Protein AF-A0A7V8IY98-F1 (afdb_monomer_lite)

Structure (mmCIF, N/CA/C/O backbone):
data_AF-A0A7V8IY98-F1
#
_entry.id   AF-A0A7V8IY98-F1
#
loop_
_atom_site.group_PDB
_atom_site.id
_atom_site.type_symbol
_atom_site.label_atom_id
_atom_site.label_alt_id
_atom_site.label_comp_id
_atom_site.label_asym_id
_atom_site.label_entity_id
_atom_site.label_seq_id
_atom_site.pdbx_PDB_ins_code
_atom_site.Cartn_x
_atom_site.Cartn_y
_atom_site.Cartn_z
_atom_site.occupancy
_atom_site.B_iso_or_equiv
_atom_site.auth_seq_id
_atom_site.auth_comp_id
_atom_site.auth_asym_id
_atom_site.auth_atom_id
_atom_site.pdbx_PDB_model_num
ATOM 1 N N . MET A 1 1 ? 2.938 -57.858 -44.161 1.00 44.78 1 MET A N 1
ATOM 2 C CA . MET A 1 1 ? 3.049 -56.454 -44.616 1.00 44.78 1 MET A CA 1
ATOM 3 C C . MET A 1 1 ? 2.764 -55.556 -43.423 1.00 44.78 1 MET A C 1
ATOM 5 O O . MET A 1 1 ? 1.621 -55.473 -43.000 1.00 44.78 1 MET A O 1
ATOM 9 N N . ILE A 1 2 ? 3.808 -54.988 -42.822 1.00 42.19 2 ILE A N 1
ATOM 10 C CA . ILE A 1 2 ? 3.727 -54.139 -41.625 1.00 42.19 2 ILE A CA 1
ATOM 11 C C . ILE A 1 2 ? 3.656 -52.689 -42.118 1.00 42.19 2 ILE A C 1
ATOM 13 O O . ILE A 1 2 ? 4.567 -52.247 -42.815 1.00 42.19 2 ILE A O 1
ATOM 17 N N . ARG A 1 3 ? 2.563 -51.972 -41.828 1.00 48.53 3 ARG A N 1
ATOM 18 C CA . ARG A 1 3 ? 2.427 -50.543 -42.154 1.00 48.53 3 ARG A CA 1
ATOM 19 C C . ARG A 1 3 ? 2.915 -49.709 -40.968 1.00 48.53 3 ARG A C 1
ATOM 21 O O . ARG A 1 3 ? 2.332 -49.777 -39.890 1.00 48.53 3 ARG A O 1
ATOM 28 N N . LEU A 1 4 ? 4.001 -48.967 -41.192 1.00 46.88 4 LEU A N 1
ATOM 29 C CA . LEU A 1 4 ? 4.512 -47.913 -40.315 1.00 46.88 4 LEU A CA 1
ATOM 30 C C . LEU A 1 4 ? 3.598 -46.667 -40.343 1.00 46.88 4 LEU A C 1
ATOM 32 O O . LEU A 1 4 ? 2.855 -46.459 -41.296 1.00 46.88 4 LEU A O 1
ATOM 36 N N . ALA A 1 5 ? 3.700 -45.891 -39.259 1.00 52.56 5 ALA A N 1
ATOM 37 C CA . ALA A 1 5 ? 2.880 -44.779 -38.754 1.00 52.56 5 ALA A CA 1
ATOM 38 C C . ALA A 1 5 ? 2.605 -43.578 -39.707 1.00 52.56 5 ALA A C 1
ATOM 40 O O . ALA A 1 5 ? 3.127 -43.522 -40.820 1.00 52.56 5 ALA A O 1
ATOM 41 N N . PRO A 1 6 ? 1.832 -42.570 -39.239 1.00 54.12 6 PRO A N 1
ATOM 42 C CA . PRO A 1 6 ? 2.532 -41.460 -38.583 1.00 54.12 6 PRO A CA 1
ATOM 43 C C . PRO A 1 6 ? 1.901 -41.003 -37.255 1.00 54.12 6 PRO A C 1
ATOM 45 O O . PRO A 1 6 ? 0.703 -40.755 -37.147 1.00 54.12 6 PRO A O 1
ATOM 48 N N . LEU A 1 7 ? 2.766 -40.852 -36.247 1.00 50.12 7 LEU A N 1
ATOM 49 C CA . LEU A 1 7 ? 2.535 -40.063 -35.041 1.00 50.12 7 LEU A CA 1
ATOM 50 C C . LEU A 1 7 ? 2.427 -38.583 -35.436 1.00 50.12 7 LEU A C 1
ATOM 52 O O . LEU A 1 7 ? 3.420 -37.979 -35.840 1.00 50.12 7 LEU A O 1
ATOM 56 N N . CYS A 1 8 ? 1.247 -37.984 -35.291 1.00 48.34 8 CYS A N 1
ATOM 57 C CA . CYS A 1 8 ? 1.107 -36.530 -35.297 1.00 48.34 8 CYS A CA 1
ATOM 58 C C . CYS A 1 8 ? 1.607 -35.975 -33.959 1.00 48.34 8 CYS A C 1
ATOM 60 O O . CYS A 1 8 ? 0.851 -35.837 -33.000 1.00 48.34 8 CYS A O 1
ATOM 62 N N . ALA A 1 9 ? 2.899 -35.662 -33.901 1.00 54.44 9 ALA A N 1
ATOM 63 C CA . ALA A 1 9 ? 3.452 -34.773 -32.893 1.00 54.44 9 ALA A CA 1
ATOM 64 C C . ALA A 1 9 ? 2.959 -33.347 -33.184 1.00 54.44 9 ALA A C 1
ATOM 66 O O . ALA A 1 9 ? 3.491 -32.665 -34.057 1.00 54.44 9 ALA A O 1
ATOM 67 N N . VAL A 1 10 ? 1.928 -32.893 -32.470 1.00 55.72 10 VAL A N 1
ATOM 68 C CA . VAL A 1 10 ? 1.580 -31.468 -32.432 1.00 55.72 10 VAL A CA 1
ATOM 69 C C . VAL A 1 10 ? 2.529 -30.815 -31.432 1.00 55.72 10 VAL A C 1
ATOM 71 O O . VAL A 1 10 ? 2.251 -30.720 -30.239 1.00 55.72 10 VAL A O 1
ATOM 74 N N . ALA A 1 11 ? 3.712 -30.457 -31.922 1.00 50.03 11 ALA A N 1
ATOM 75 C CA . ALA A 1 11 ? 4.674 -29.664 -31.183 1.00 50.03 11 ALA A CA 1
ATOM 76 C C . ALA A 1 11 ? 4.256 -28.186 -31.218 1.00 50.03 11 ALA A C 1
ATOM 78 O O . ALA A 1 11 ? 4.160 -27.582 -32.281 1.00 50.03 11 ALA A O 1
ATOM 79 N N . SER A 1 12 ? 4.029 -27.650 -30.020 1.00 53.00 12 SER A N 1
ATOM 80 C CA . SER A 1 12 ? 4.491 -26.347 -29.536 1.00 53.00 12 SER A CA 1
ATOM 81 C C . SER A 1 12 ? 4.302 -25.110 -30.412 1.00 53.00 12 SER A C 1
ATOM 83 O O . SER A 1 12 ? 5.016 -24.906 -31.387 1.00 53.00 12 SER A O 1
ATOM 85 N N . SER A 1 13 ? 3.500 -24.171 -29.906 1.00 44.91 13 SER A N 1
ATOM 86 C CA . SER A 1 13 ? 3.843 -22.739 -29.893 1.00 44.91 13 SER A CA 1
ATOM 87 C C . SER A 1 13 ? 3.008 -22.007 -28.838 1.00 44.91 13 SER A C 1
ATOM 89 O O . SER A 1 13 ? 2.170 -21.173 -29.160 1.00 44.91 13 SER A O 1
ATOM 91 N N . VAL A 1 14 ? 3.238 -22.298 -27.553 1.00 47.72 14 VAL A N 1
ATOM 92 C CA . VAL A 1 14 ? 2.968 -21.291 -26.514 1.00 47.72 14 VAL A CA 1
ATOM 93 C C . VAL A 1 14 ? 4.177 -20.363 -26.528 1.00 47.72 14 VAL A C 1
ATOM 95 O O . VAL A 1 14 ? 5.119 -20.526 -25.756 1.00 47.72 14 VAL A O 1
ATOM 98 N N . LEU A 1 15 ? 4.191 -19.423 -27.475 1.00 45.75 15 LEU A N 1
ATOM 99 C CA . LEU A 1 15 ? 4.996 -18.216 -27.337 1.00 45.75 15 LEU A CA 1
ATOM 100 C C . LEU A 1 15 ? 4.352 -17.411 -26.208 1.00 45.75 15 LEU A C 1
ATOM 102 O O . LEU A 1 15 ? 3.521 -16.535 -26.432 1.00 45.75 15 LEU A O 1
ATOM 106 N N . ALA A 1 16 ? 4.709 -17.749 -24.971 1.00 49.94 16 ALA A N 1
ATOM 107 C CA . ALA A 1 16 ? 4.613 -16.795 -23.889 1.00 49.94 16 ALA A CA 1
ATOM 108 C C . ALA A 1 16 ? 5.574 -15.662 -24.263 1.00 49.94 16 ALA A C 1
ATOM 110 O O . ALA A 1 16 ? 6.790 -15.785 -24.114 1.00 49.94 16 ALA A O 1
ATOM 111 N N . LEU A 1 17 ? 5.028 -14.589 -24.835 1.00 46.69 17 LEU A N 1
ATOM 112 C CA . LEU A 1 17 ? 5.671 -13.285 -24.869 1.00 46.69 17 LEU A CA 1
ATOM 113 C C . LEU A 1 17 ? 5.875 -12.876 -23.410 1.00 46.69 17 LEU A C 1
ATOM 115 O O . LEU A 1 17 ? 5.050 -12.190 -22.814 1.00 46.69 17 LEU A O 1
ATOM 119 N N . VAL A 1 18 ? 6.969 -13.347 -22.816 1.00 53.50 18 VAL A N 1
ATOM 120 C CA . VAL A 1 18 ? 7.539 -12.725 -21.632 1.00 53.50 18 VAL A CA 1
ATOM 121 C C . VAL A 1 18 ? 8.052 -11.389 -22.141 1.00 53.50 18 VAL A C 1
ATOM 123 O O . VAL A 1 18 ? 9.161 -11.291 -22.666 1.00 53.50 18 VAL A O 1
ATOM 126 N N . VAL A 1 19 ? 7.191 -10.375 -22.089 1.00 59.03 19 VAL A N 1
ATOM 127 C CA . VAL A 1 19 ? 7.599 -8.982 -22.241 1.00 59.03 19 VAL A CA 1
ATOM 128 C C . VAL A 1 19 ? 8.500 -8.708 -21.041 1.00 59.03 19 VAL A C 1
ATOM 130 O O . VAL A 1 19 ? 8.040 -8.372 -19.95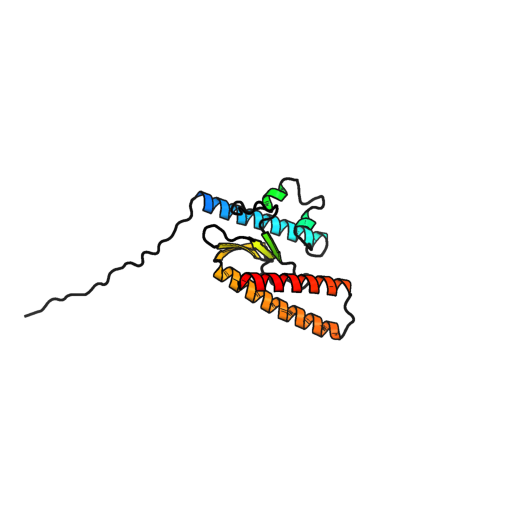6 1.00 59.03 19 VAL A O 1
ATOM 133 N N . GLY A 1 20 ? 9.788 -9.007 -21.199 1.00 65.31 20 GLY A N 1
ATOM 134 C CA . GLY A 1 20 ? 10.782 -8.773 -20.168 1.00 65.31 20 GLY A CA 1
ATOM 135 C C . GLY A 1 20 ? 10.855 -7.277 -19.894 1.00 65.31 20 GLY A C 1
ATOM 136 O O . GLY A 1 20 ? 10.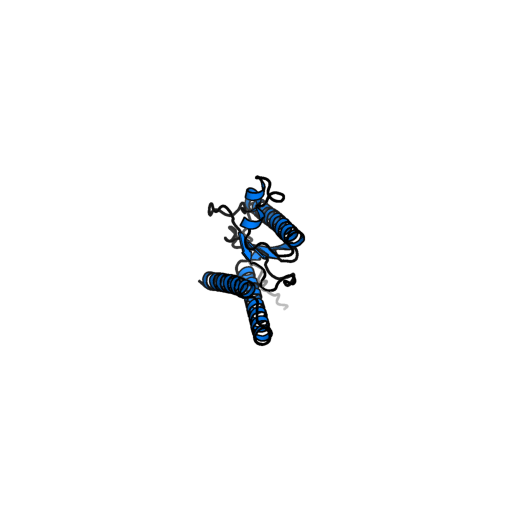954 -6.481 -20.828 1.00 65.31 20 GLY A O 1
ATOM 137 N N . ARG A 1 21 ? 10.800 -6.899 -18.616 1.00 74.88 21 ARG A N 1
ATOM 138 C CA . ARG A 1 21 ? 11.063 -5.525 -18.180 1.00 74.88 21 ARG A CA 1
ATOM 139 C C . ARG A 1 21 ? 12.419 -5.066 -18.693 1.00 74.88 21 ARG A C 1
ATOM 141 O O . ARG A 1 21 ? 13.367 -5.856 -18.752 1.00 74.88 21 ARG A O 1
ATOM 148 N N . SER A 1 22 ? 12.539 -3.774 -18.990 1.00 85.81 22 SER A N 1
ATOM 149 C CA . SER A 1 22 ? 13.870 -3.210 -19.173 1.00 85.81 22 SER A CA 1
ATOM 150 C C . SER A 1 22 ? 14.665 -3.344 -17.858 1.00 85.81 22 SER A C 1
ATOM 152 O O . SER A 1 22 ? 14.079 -3.331 -16.768 1.00 85.81 22 SER A O 1
ATOM 154 N N . PRO A 1 23 ? 16.003 -3.468 -17.908 1.00 87.00 23 PRO A N 1
ATOM 155 C CA . PRO A 1 23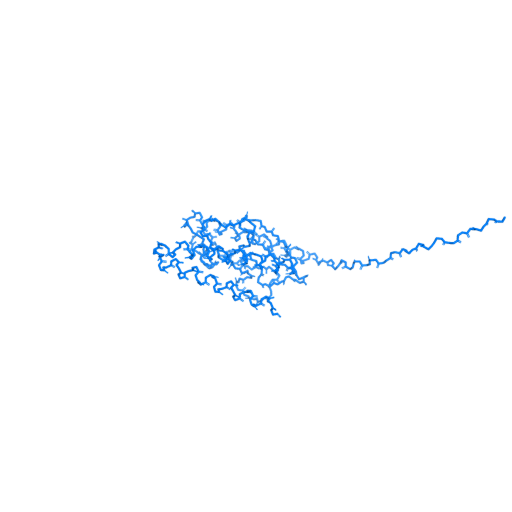 ? 16.821 -3.489 -16.695 1.00 87.00 23 PRO A CA 1
ATOM 156 C C . PRO A 1 23 ? 16.637 -2.242 -15.819 1.00 87.00 23 PRO A C 1
ATOM 158 O O . PRO A 1 23 ? 16.807 -2.313 -14.604 1.00 87.00 23 PRO A O 1
ATOM 161 N N . GLU A 1 24 ? 16.301 -1.106 -16.431 1.00 89.19 24 GLU A N 1
ATOM 162 C CA . GLU A 1 24 ? 16.003 0.144 -15.736 1.00 89.19 24 GLU A CA 1
ATOM 163 C C . GLU A 1 24 ? 14.683 0.051 -14.966 1.00 89.19 24 GLU A C 1
ATOM 165 O O . GLU A 1 24 ? 14.669 0.318 -13.765 1.00 89.19 24 GLU A O 1
ATOM 170 N N . ASP A 1 25 ? 13.614 -0.435 -15.603 1.00 88.00 25 ASP A N 1
ATOM 171 C CA . ASP A 1 25 ? 12.323 -0.638 -14.938 1.00 88.00 25 ASP A CA 1
ATOM 172 C C . ASP A 1 25 ? 12.457 -1.616 -13.773 1.00 88.00 25 ASP A C 1
ATOM 174 O O . ASP A 1 25 ? 11.959 -1.348 -12.685 1.00 88.00 25 ASP A O 1
ATOM 178 N N . SER A 1 26 ? 13.206 -2.709 -13.950 1.00 87.25 26 SER A N 1
ATOM 179 C CA . SER A 1 26 ? 13.444 -3.670 -12.868 1.00 87.25 26 SER A CA 1
ATOM 180 C C . SER A 1 26 ? 14.133 -3.031 -11.659 1.00 87.25 26 SER A C 1
ATOM 182 O O . SER A 1 26 ? 13.755 -3.324 -10.528 1.00 87.25 26 SER A O 1
ATOM 184 N N . ARG A 1 27 ? 15.129 -2.160 -11.874 1.00 92.19 27 ARG A N 1
ATOM 185 C CA . ARG A 1 27 ? 15.795 -1.433 -10.779 1.00 92.19 27 ARG A CA 1
ATOM 186 C C . ARG A 1 27 ? 14.847 -0.445 -10.113 1.00 92.19 27 ARG A C 1
ATOM 188 O O . ARG A 1 27 ? 14.851 -0.332 -8.890 1.00 92.19 27 ARG A O 1
ATOM 195 N N . ASN A 1 28 ? 14.033 0.242 -10.907 1.00 93.44 28 ASN A N 1
ATOM 196 C CA . ASN A 1 28 ? 13.075 1.216 -10.404 1.00 93.44 28 ASN A CA 1
ATOM 197 C C . ASN A 1 28 ? 11.971 0.550 -9.572 1.00 93.44 28 ASN A C 1
ATOM 199 O O . ASN A 1 28 ? 11.650 1.073 -8.510 1.00 93.44 28 ASN A O 1
ATOM 203 N N . VAL A 1 29 ? 11.468 -0.626 -9.973 1.00 91.88 29 VAL A N 1
ATOM 204 C CA . VAL A 1 29 ? 10.538 -1.429 -9.156 1.00 91.88 29 VAL A CA 1
ATOM 205 C C . VAL A 1 29 ? 11.177 -1.788 -7.814 1.00 91.88 29 VAL A C 1
ATOM 207 O O . VAL A 1 29 ? 10.595 -1.509 -6.768 1.00 91.88 29 VAL A O 1
ATOM 210 N N . THR A 1 30 ? 12.402 -2.330 -7.818 1.00 93.50 30 THR A N 1
ATOM 211 C CA . THR A 1 30 ? 13.125 -2.643 -6.572 1.00 93.50 30 THR A CA 1
ATOM 212 C C . THR A 1 30 ? 13.281 -1.404 -5.687 1.00 93.50 30 THR A C 1
ATOM 214 O O . THR A 1 30 ? 13.090 -1.478 -4.473 1.00 93.50 30 THR A O 1
ATOM 217 N N . GLN A 1 31 ? 13.558 -0.239 -6.278 1.00 94.44 31 GLN A N 1
ATOM 218 C CA . GLN A 1 31 ? 13.642 1.012 -5.530 1.00 94.44 31 GLN A CA 1
ATOM 219 C C . GLN A 1 31 ? 12.281 1.456 -4.965 1.00 94.44 31 GLN A C 1
ATOM 221 O O . GLN A 1 31 ? 12.250 1.949 -3.835 1.00 94.44 31 GLN A O 1
ATOM 226 N N . CYS A 1 32 ? 11.172 1.270 -5.695 1.00 93.62 32 CYS A N 1
ATOM 227 C CA . CYS A 1 32 ? 9.819 1.517 -5.179 1.00 93.62 32 CYS A CA 1
ATOM 228 C C . CYS A 1 32 ? 9.530 0.606 -3.976 1.00 93.62 32 CYS A C 1
ATOM 230 O O . CYS A 1 32 ? 9.081 1.095 -2.940 1.00 93.62 32 CYS A O 1
ATOM 232 N N . GLU A 1 33 ? 9.883 -0.684 -4.041 1.00 94.94 33 GLU A N 1
ATOM 233 C CA . GLU A 1 33 ? 9.729 -1.593 -2.898 1.00 94.94 33 GLU A CA 1
ATOM 234 C C . GLU A 1 33 ? 10.537 -1.147 -1.672 1.00 94.94 33 GLU A C 1
ATOM 236 O O . GLU A 1 33 ? 10.028 -1.144 -0.550 1.00 94.94 33 GLU A O 1
ATOM 241 N N . GLU A 1 34 ? 11.806 -0.776 -1.858 1.00 94.56 34 GLU A N 1
ATOM 242 C CA . GLU A 1 34 ? 12.660 -0.285 -0.773 1.00 94.56 34 GLU A CA 1
ATOM 243 C C . GLU A 1 34 ? 12.124 1.005 -0.152 1.00 94.56 34 GLU A C 1
ATOM 245 O O . GLU A 1 34 ? 12.140 1.166 1.072 1.00 94.56 34 GLU A O 1
ATOM 250 N N . ASN A 1 35 ? 11.646 1.924 -0.988 1.00 93.94 35 ASN A N 1
ATOM 251 C CA . ASN A 1 35 ? 11.023 3.159 -0.543 1.00 93.94 35 ASN A CA 1
ATOM 252 C C . ASN A 1 35 ? 9.780 2.856 0.301 1.00 93.94 35 ASN A C 1
ATOM 254 O O . ASN A 1 35 ? 9.652 3.372 1.413 1.00 93.94 35 ASN A O 1
ATOM 258 N N . MET A 1 36 ? 8.923 1.947 -0.163 1.00 94.50 36 MET A N 1
ATOM 259 C CA . MET A 1 36 ? 7.716 1.541 0.551 1.00 94.50 36 MET A CA 1
ATOM 260 C C . MET A 1 36 ? 8.037 0.850 1.889 1.00 94.50 36 MET A C 1
ATOM 262 O O . MET A 1 36 ? 7.408 1.156 2.904 1.00 94.50 36 MET A O 1
ATOM 266 N N . LYS A 1 37 ? 9.084 0.009 1.945 1.00 94.06 37 LYS A N 1
ATOM 267 C CA . LYS A 1 37 ? 9.603 -0.572 3.203 1.00 94.06 37 LYS A CA 1
ATOM 268 C C . LYS A 1 37 ? 10.034 0.512 4.193 1.00 94.06 37 LYS A C 1
ATOM 270 O O . LYS A 1 37 ? 9.678 0.436 5.367 1.00 94.06 37 LYS A O 1
ATOM 275 N N . LYS A 1 38 ? 10.762 1.541 3.737 1.00 92.06 38 LYS A N 1
ATOM 276 C CA . LYS A 1 38 ? 11.173 2.675 4.590 1.00 92.06 38 LYS A CA 1
ATOM 277 C C . LYS A 1 38 ? 9.965 3.434 5.137 1.00 92.06 38 LYS A C 1
ATOM 279 O O . LYS A 1 38 ? 9.936 3.737 6.327 1.00 92.06 38 LYS A O 1
ATOM 284 N N . VAL A 1 39 ? 8.950 3.687 4.307 1.00 91.44 39 VAL A N 1
ATOM 285 C CA . VAL A 1 39 ? 7.693 4.307 4.764 1.00 91.44 39 VAL A CA 1
ATOM 286 C C . VAL A 1 39 ? 7.012 3.440 5.826 1.00 91.44 39 VAL A C 1
ATOM 288 O O . VAL A 1 39 ? 6.604 3.963 6.860 1.00 91.44 39 VAL A O 1
ATOM 291 N N . GLY A 1 40 ? 6.963 2.119 5.631 1.00 92.25 40 GLY A N 1
ATOM 292 C CA . GLY A 1 40 ? 6.444 1.178 6.627 1.00 92.25 40 GLY A CA 1
ATOM 293 C C . GLY A 1 40 ? 7.169 1.251 7.974 1.00 92.25 40 GLY A C 1
ATOM 294 O O . GLY A 1 40 ? 6.519 1.282 9.019 1.00 92.25 40 GLY A O 1
ATOM 295 N N . VAL A 1 41 ? 8.501 1.367 7.965 1.00 90.81 41 VAL A N 1
ATOM 296 C CA . VAL A 1 41 ? 9.298 1.572 9.189 1.00 90.81 41 VAL A CA 1
ATOM 297 C C . VAL A 1 41 ? 8.911 2.874 9.893 1.00 90.81 41 VAL A C 1
ATOM 299 O O . VAL A 1 41 ? 8.738 2.872 11.110 1.00 90.81 41 VAL A O 1
ATOM 302 N N . PHE A 1 42 ? 8.721 3.972 9.156 1.00 89.44 42 PHE A N 1
ATOM 303 C CA . PHE A 1 42 ? 8.304 5.244 9.753 1.00 89.44 42 PHE A CA 1
ATOM 304 C C . PHE A 1 42 ? 6.890 5.193 10.331 1.00 89.44 42 PHE A C 1
ATOM 306 O O . PHE A 1 42 ? 6.661 5.750 11.403 1.00 89.44 42 PHE A O 1
ATOM 313 N N . ILE A 1 43 ? 5.961 4.492 9.678 1.00 89.38 43 ILE A N 1
ATOM 314 C CA . ILE A 1 43 ? 4.614 4.257 10.214 1.00 89.38 43 ILE A CA 1
ATOM 315 C C . ILE A 1 43 ? 4.698 3.477 11.533 1.00 89.38 43 ILE A C 1
ATOM 317 O O . ILE A 1 43 ? 4.075 3.879 12.513 1.00 89.38 43 ILE A O 1
ATOM 321 N N . ALA A 1 44 ? 5.501 2.411 11.587 1.00 88.88 44 ALA A N 1
ATOM 322 C CA . ALA A 1 44 ? 5.686 1.617 12.803 1.00 88.88 44 ALA A CA 1
ATOM 323 C C . ALA A 1 44 ? 6.356 2.420 13.933 1.00 88.88 44 ALA A C 1
ATOM 325 O O . ALA A 1 44 ? 5.962 2.326 15.092 1.00 88.88 44 ALA A O 1
ATOM 326 N N . GLN A 1 45 ? 7.346 3.258 13.613 1.00 88.06 45 GLN A N 1
ATOM 327 C CA . GLN A 1 45 ? 7.978 4.148 14.592 1.00 88.06 45 GLN A CA 1
ATOM 328 C C . GLN A 1 45 ? 7.010 5.216 15.110 1.00 88.06 45 GLN A C 1
ATOM 330 O O . GLN A 1 45 ? 7.025 5.530 16.302 1.00 88.06 45 GLN A O 1
ATOM 335 N N . TYR A 1 46 ? 6.166 5.763 14.231 1.00 88.19 46 TYR A N 1
ATOM 336 C CA . TYR A 1 46 ? 5.112 6.698 14.609 1.00 88.19 46 TYR A CA 1
ATOM 337 C C . TYR A 1 46 ? 4.126 6.031 15.575 1.00 88.19 46 TYR A C 1
ATOM 339 O O . TYR A 1 46 ? 3.891 6.555 16.663 1.00 88.19 46 TYR A O 1
ATOM 347 N N . GLU A 1 47 ? 3.620 4.848 15.225 1.00 87.56 47 GLU A N 1
ATOM 348 C CA . GLU A 1 47 ? 2.705 4.074 16.069 1.00 87.56 47 GLU A CA 1
ATOM 349 C C . GLU A 1 47 ? 3.325 3.767 17.436 1.00 87.56 47 GLU A C 1
ATOM 351 O O . GLU A 1 47 ? 2.747 4.121 18.465 1.00 87.56 47 GLU A O 1
ATOM 356 N N . SER A 1 48 ? 4.560 3.264 17.465 1.00 87.56 48 SER A N 1
ATOM 357 C CA . SER A 1 48 ? 5.259 2.972 18.718 1.00 87.56 48 SER A CA 1
ATOM 358 C C . SER A 1 48 ? 5.439 4.209 19.606 1.00 87.56 48 SER A C 1
ATOM 360 O O . SER A 1 48 ? 5.457 4.073 20.833 1.00 87.56 48 SER A O 1
ATOM 362 N N . LYS A 1 49 ? 5.617 5.398 19.017 1.00 87.38 49 LYS A N 1
ATOM 363 C CA . LYS A 1 49 ? 5.845 6.651 19.750 1.00 87.38 49 LYS A CA 1
ATOM 364 C C . LYS A 1 49 ? 4.545 7.267 20.262 1.00 87.38 49 LYS A C 1
ATOM 366 O O . LYS A 1 49 ? 4.502 7.714 21.406 1.00 87.38 49 LYS A O 1
ATOM 371 N N . TYR A 1 50 ? 3.514 7.314 19.423 1.00 86.94 50 TYR A N 1
ATOM 372 C CA . TYR A 1 50 ? 2.269 8.032 19.706 1.00 86.94 50 TYR A CA 1
ATOM 373 C C . TYR A 1 50 ? 1.127 7.118 20.171 1.00 86.94 50 TYR A C 1
ATOM 375 O O . TYR A 1 50 ? 0.082 7.620 20.574 1.00 86.94 50 TYR A O 1
ATOM 383 N N . ARG A 1 51 ? 1.332 5.791 20.176 1.00 86.69 51 ARG A N 1
ATOM 384 C CA . ARG A 1 51 ? 0.319 4.768 20.510 1.00 86.69 51 ARG A CA 1
ATOM 385 C C . ARG A 1 51 ? -0.922 4.841 19.620 1.00 86.69 51 ARG A C 1
ATOM 387 O O . ARG A 1 51 ? -2.022 4.505 20.042 1.00 86.69 51 ARG A O 1
ATOM 394 N N . HIS A 1 52 ? -0.743 5.347 18.407 1.00 85.38 52 HIS A N 1
ATOM 395 C CA . HIS A 1 52 ? -1.745 5.349 17.358 1.00 85.38 52 HIS A CA 1
ATOM 396 C C . HIS A 1 52 ? -1.058 5.485 16.002 1.00 85.38 52 HIS A C 1
ATOM 398 O O . HIS A 1 52 ? 0.011 6.086 15.880 1.00 85.38 52 HIS A O 1
ATOM 404 N N . TYR A 1 53 ? -1.701 4.975 14.960 1.00 86.50 53 TYR A N 1
ATOM 405 C CA . TYR A 1 53 ? -1.232 5.147 13.591 1.00 86.50 53 TYR A CA 1
ATOM 406 C C . TYR A 1 53 ? -1.341 6.612 13.127 1.00 86.50 53 TYR A C 1
ATOM 408 O O . TYR A 1 53 ? -2.173 7.366 13.650 1.00 86.50 53 TYR A O 1
ATOM 416 N N . PRO A 1 54 ? -0.507 7.046 12.162 1.00 87.31 54 PRO A N 1
ATOM 417 C CA . PRO A 1 54 ? -0.623 8.379 11.577 1.00 87.31 54 PRO A CA 1
ATOM 418 C C . PRO A 1 54 ? -1.948 8.502 10.818 1.00 87.31 54 PRO A C 1
ATOM 420 O O . PRO A 1 54 ? -2.364 7.543 10.162 1.00 87.31 54 PRO A O 1
ATOM 423 N N . ALA A 1 55 ? -2.594 9.674 10.872 1.00 85.75 55 ALA A N 1
ATOM 424 C CA . ALA A 1 55 ? -3.835 9.923 10.132 1.00 85.75 55 ALA A CA 1
ATOM 425 C C . ALA A 1 55 ? -3.563 9.985 8.619 1.00 85.75 55 ALA A C 1
ATOM 427 O O . ALA A 1 55 ? -4.369 9.535 7.801 1.00 85.75 55 ALA A O 1
ATOM 428 N N . SER A 1 56 ? -2.392 10.503 8.253 1.00 88.31 56 SER A N 1
ATOM 429 C CA . SER A 1 56 ? -1.894 10.614 6.889 1.00 88.31 56 SER A CA 1
ATOM 430 C C . SER A 1 56 ? -0.370 10.475 6.831 1.00 88.31 56 SER A C 1
ATOM 432 O O . SER A 1 56 ? 0.330 10.686 7.819 1.00 88.31 56 SER A O 1
ATOM 434 N N . LEU A 1 57 ? 0.183 10.216 5.642 1.00 88.00 57 LEU A N 1
ATOM 435 C CA . LEU A 1 57 ? 1.641 10.225 5.445 1.00 88.00 57 LEU A CA 1
ATOM 436 C C . LEU A 1 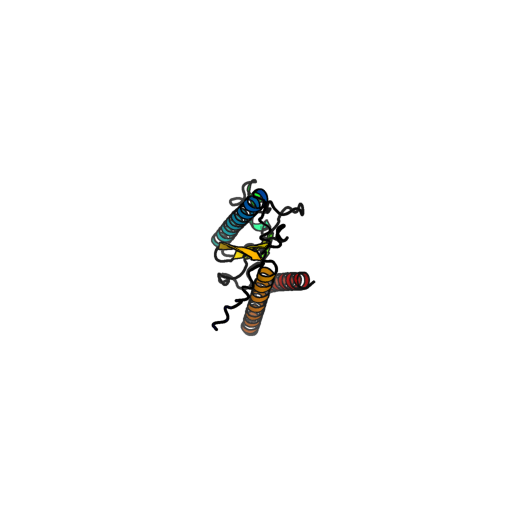57 ? 2.279 11.599 5.704 1.00 88.00 57 LEU A C 1
ATOM 438 O O . LEU A 1 57 ? 3.485 11.681 5.930 1.00 88.00 57 LEU A O 1
ATOM 442 N N . ALA A 1 58 ? 1.496 12.682 5.688 1.00 83.94 58 ALA A N 1
ATOM 443 C CA . ALA A 1 58 ? 1.996 14.009 6.026 1.00 83.94 58 ALA A CA 1
ATOM 444 C C . ALA A 1 58 ? 2.332 14.144 7.520 1.00 83.94 58 ALA A C 1
ATOM 446 O O . ALA A 1 58 ? 3.200 14.946 7.860 1.00 83.94 58 ALA A O 1
ATOM 447 N N . ASP A 1 59 ? 1.720 13.335 8.388 1.00 83.62 59 ASP A N 1
ATOM 448 C CA . ASP A 1 59 ? 1.955 13.373 9.838 1.00 83.62 59 ASP A CA 1
ATOM 449 C C . ASP A 1 59 ? 3.300 12.752 10.227 1.00 83.62 59 ASP A C 1
ATOM 451 O O . ASP A 1 59 ? 3.804 12.975 11.325 1.00 83.62 59 ASP A O 1
ATOM 455 N N . LEU A 1 60 ? 3.939 12.032 9.301 1.00 82.31 60 LEU A N 1
ATOM 456 C CA . LEU A 1 60 ? 5.282 11.492 9.496 1.00 82.31 60 LEU A CA 1
ATOM 457 C C . LEU A 1 60 ? 6.362 12.602 9.575 1.00 82.31 60 LEU A C 1
ATOM 459 O O . LEU A 1 60 ? 7.515 12.300 9.864 1.00 82.31 60 LEU A O 1
ATOM 463 N N . LYS A 1 61 ? 6.011 13.880 9.333 1.00 69.56 61 LYS A N 1
ATOM 464 C CA . LYS A 1 61 ? 6.933 15.028 9.186 1.00 69.56 61 LYS A CA 1
ATOM 465 C C . LYS A 1 61 ? 7.469 15.653 10.487 1.00 69.56 61 LYS A C 1
ATOM 467 O O . LYS A 1 61 ? 8.385 16.467 10.404 1.00 69.56 61 LYS A O 1
ATOM 472 N N . GLU A 1 62 ? 6.953 15.316 11.669 1.00 63.06 62 GLU A N 1
ATOM 473 C CA . GLU A 1 62 ? 7.428 15.912 12.936 1.00 63.06 62 GLU A CA 1
ATOM 474 C C . GLU A 1 62 ? 8.754 15.298 13.474 1.00 63.06 62 GLU A C 1
ATOM 476 O O . GLU A 1 62 ? 9.102 14.153 13.169 1.00 63.06 62 GLU A O 1
ATOM 481 N N . PRO A 1 63 ? 9.554 16.049 14.267 1.00 48.72 63 PRO A N 1
ATOM 482 C CA . PRO A 1 63 ? 10.922 16.462 13.901 1.00 48.72 63 PRO A CA 1
ATOM 483 C C . PRO A 1 63 ? 12.051 15.457 14.211 1.00 48.72 63 PRO A C 1
ATOM 485 O O . PRO A 1 63 ? 13.173 15.857 14.508 1.00 48.72 63 PRO A O 1
ATOM 488 N N . ALA A 1 64 ? 11.798 14.149 14.128 1.00 44.53 64 ALA A N 1
ATOM 489 C CA . ALA A 1 64 ? 12.847 13.135 14.313 1.00 44.53 64 ALA A CA 1
ATOM 490 C C . ALA A 1 64 ? 12.869 12.013 13.261 1.00 44.53 64 ALA A C 1
ATOM 492 O O . ALA A 1 64 ? 13.838 11.260 13.226 1.00 44.53 64 ALA A O 1
ATOM 493 N N . LEU A 1 65 ? 11.845 11.889 12.405 1.00 52.47 65 LEU A N 1
ATOM 494 C CA . LEU A 1 65 ? 11.743 10.761 11.463 1.00 52.47 65 LEU A CA 1
ATOM 495 C C . LEU A 1 65 ? 11.986 11.131 9.996 1.00 52.47 65 LEU A C 1
ATOM 497 O O . LEU A 1 65 ? 12.298 10.259 9.195 1.00 52.47 65 LEU A O 1
ATOM 501 N N . ILE A 1 66 ? 11.913 12.415 9.642 1.00 56.38 66 ILE A N 1
ATOM 502 C CA . ILE A 1 66 ? 12.063 12.892 8.264 1.00 56.38 66 ILE A CA 1
ATOM 503 C C . ILE A 1 66 ? 13.146 13.972 8.248 1.00 56.38 66 ILE A C 1
ATOM 505 O O . ILE A 1 66 ? 12.874 15.162 8.389 1.00 56.38 66 ILE A O 1
ATOM 509 N N . SER A 1 67 ? 14.406 13.563 8.063 1.00 55.53 67 SER A N 1
ATOM 510 C CA . SER A 1 67 ? 15.387 14.459 7.441 1.00 55.53 67 SER A CA 1
ATOM 511 C C . SER A 1 67 ? 14.870 14.822 6.042 1.00 55.53 67 SER A C 1
ATOM 513 O O . SER A 1 67 ? 14.115 14.049 5.448 1.00 55.53 67 SER A O 1
ATOM 515 N N . GLY A 1 68 ? 15.245 15.978 5.486 1.00 56.41 68 GLY A N 1
ATOM 516 C CA . GLY A 1 68 ? 14.764 16.447 4.171 1.00 56.41 68 GLY A CA 1
ATOM 517 C C . GLY A 1 68 ? 14.922 15.447 3.008 1.00 56.41 68 GLY A C 1
ATOM 518 O O . GLY A 1 68 ? 14.304 15.620 1.962 1.00 56.41 68 GLY A O 1
ATOM 519 N N . ASP A 1 69 ? 15.680 14.365 3.201 1.00 58.59 69 ASP A N 1
ATOM 520 C CA . ASP A 1 69 ? 15.806 13.238 2.279 1.00 58.59 69 ASP A CA 1
ATOM 521 C C . ASP A 1 69 ? 14.590 12.296 2.234 1.00 58.59 69 ASP A C 1
ATOM 523 O O . ASP A 1 69 ? 14.428 11.573 1.255 1.00 58.59 69 ASP A O 1
ATOM 527 N N . CYS A 1 70 ? 13.699 12.309 3.228 1.00 61.16 70 CYS A N 1
ATOM 528 C CA . CYS A 1 70 ? 12.574 11.371 3.298 1.00 61.16 70 CYS A CA 1
ATOM 529 C C . CYS A 1 70 ? 11.435 11.666 2.311 1.00 61.16 70 CYS A C 1
ATOM 531 O O . CYS A 1 70 ? 10.686 10.755 1.965 1.00 61.16 70 CYS A O 1
ATOM 533 N N . VAL A 1 71 ? 11.350 12.888 1.768 1.00 69.25 71 VAL A N 1
ATOM 534 C CA . VAL A 1 71 ? 10.439 13.188 0.644 1.00 69.25 71 VAL A CA 1
ATOM 535 C C . VAL A 1 71 ? 10.761 12.295 -0.558 1.00 69.25 71 VAL A C 1
ATOM 537 O O . VAL A 1 71 ? 9.854 11.852 -1.253 1.00 69.25 71 VAL A O 1
ATOM 540 N N . LYS A 1 72 ? 12.040 11.942 -0.752 1.00 79.25 72 LYS A N 1
ATOM 541 C CA . LYS A 1 72 ? 12.477 11.070 -1.851 1.00 79.25 72 LYS A CA 1
ATOM 542 C C . LYS A 1 72 ? 11.918 9.655 -1.725 1.00 79.25 72 LYS A C 1
ATOM 544 O O . LYS A 1 72 ? 11.728 8.997 -2.737 1.00 79.25 72 LYS A O 1
ATOM 549 N N . PHE A 1 73 ? 11.649 9.189 -0.503 1.00 86.25 73 PHE A N 1
ATOM 550 C CA . PHE A 1 73 ? 11.087 7.857 -0.288 1.00 86.25 73 PHE A CA 1
ATOM 551 C C . PHE A 1 73 ? 9.572 7.830 -0.453 1.00 86.25 73 PHE A C 1
ATOM 553 O O . PHE A 1 73 ? 9.045 6.747 -0.641 1.00 86.25 73 PHE A O 1
ATOM 560 N N . LEU A 1 74 ? 8.878 8.976 -0.418 1.00 89.69 74 LEU A N 1
ATOM 561 C CA . LEU A 1 74 ? 7.430 9.070 -0.660 1.00 89.69 74 LEU A CA 1
ATOM 562 C C . LEU A 1 74 ? 7.060 9.028 -2.148 1.00 89.69 74 LEU A C 1
ATOM 564 O O . LEU A 1 74 ? 5.874 9.000 -2.476 1.00 89.69 74 LEU A O 1
ATOM 568 N N . VAL A 1 75 ? 8.060 9.027 -3.028 1.00 91.00 75 VAL A N 1
ATOM 569 C CA . VAL A 1 75 ? 7.898 9.005 -4.479 1.00 91.00 75 VAL A CA 1
ATOM 570 C C . VAL A 1 75 ? 8.444 7.682 -5.013 1.00 91.00 75 VAL A C 1
ATOM 572 O O . VAL A 1 75 ? 9.577 7.297 -4.709 1.00 91.00 75 VAL A O 1
ATOM 575 N N . CYS A 1 76 ? 7.638 6.973 -5.797 1.00 92.94 76 CYS A N 1
ATOM 576 C CA . CYS A 1 76 ? 8.088 5.799 -6.540 1.00 92.94 76 CYS A CA 1
ATOM 577 C C . CYS A 1 76 ? 8.779 6.291 -7.820 1.00 92.94 76 CYS A C 1
ATOM 579 O O . CYS A 1 76 ? 8.181 7.081 -8.548 1.00 92.94 76 CYS A O 1
ATOM 581 N N . PRO A 1 77 ? 10.013 5.851 -8.134 1.00 92.88 77 PRO A N 1
ATOM 582 C CA . PRO A 1 77 ? 10.700 6.249 -9.368 1.00 92.88 77 PRO A CA 1
ATOM 583 C C . PRO A 1 77 ? 9.934 5.987 -10.674 1.00 92.88 77 PRO A C 1
ATOM 585 O O . PRO A 1 77 ? 10.242 6.602 -11.692 1.00 92.88 77 PRO A O 1
ATOM 588 N N . LEU A 1 78 ? 8.954 5.077 -10.660 1.00 92.12 78 LEU A N 1
ATOM 589 C CA . LEU A 1 78 ? 8.098 4.786 -11.814 1.00 92.12 78 LEU A CA 1
ATOM 590 C C . LEU A 1 78 ? 6.877 5.706 -11.921 1.00 92.12 78 LEU A C 1
ATOM 592 O O . LEU A 1 78 ? 6.231 5.724 -12.970 1.00 92.12 78 LEU A O 1
ATOM 596 N N . ASP A 1 79 ? 6.563 6.477 -10.881 1.00 91.19 79 ASP A N 1
ATOM 597 C CA . ASP A 1 79 ? 5.443 7.407 -10.904 1.00 91.19 79 ASP A CA 1
ATOM 598 C C . ASP A 1 79 ? 5.803 8.678 -11.682 1.00 91.19 79 ASP A C 1
ATOM 600 O O . ASP A 1 79 ? 6.766 9.385 -11.384 1.00 91.19 79 ASP A O 1
ATOM 604 N N . ARG A 1 80 ? 4.996 8.980 -12.700 1.00 87.44 80 ARG A N 1
ATOM 605 C CA . ARG A 1 80 ? 5.183 10.128 -13.600 1.00 87.44 80 ARG A CA 1
ATOM 606 C C . ARG A 1 80 ? 4.168 11.243 -13.359 1.00 87.44 80 ARG A C 1
ATOM 608 O O . ARG A 1 80 ? 4.121 12.189 -14.140 1.00 87.44 80 ARG A O 1
ATOM 615 N N . SER A 1 81 ? 3.357 11.135 -12.306 1.00 87.62 81 SER A N 1
ATOM 616 C CA . SER A 1 81 ? 2.325 12.120 -11.957 1.00 87.62 81 SER A CA 1
ATOM 617 C C . SER A 1 81 ? 2.894 13.505 -11.621 1.00 87.62 81 SER A C 1
ATOM 619 O O . SER A 1 81 ? 2.224 14.513 -11.830 1.00 87.62 81 SER A O 1
ATOM 621 N N . GLY A 1 82 ? 4.132 13.562 -11.115 1.00 83.88 82 GLY A N 1
ATOM 622 C CA . GLY A 1 82 ? 4.714 14.777 -10.541 1.00 83.88 82 GLY A CA 1
ATOM 623 C C . GLY A 1 82 ? 4.183 15.100 -9.140 1.00 83.88 82 GLY A C 1
ATOM 624 O O . GLY A 1 82 ? 4.518 16.152 -8.593 1.00 83.88 82 GLY A O 1
ATOM 625 N N . ASP A 1 83 ? 3.381 14.207 -8.552 1.00 87.12 83 ASP A N 1
ATOM 626 C CA . ASP A 1 83 ? 2.856 14.375 -7.205 1.00 87.12 83 ASP A CA 1
ATOM 627 C C . ASP A 1 83 ? 3.973 14.253 -6.155 1.00 87.12 83 ASP A C 1
ATOM 629 O O . ASP A 1 83 ? 4.898 13.449 -6.293 1.00 87.12 83 ASP A O 1
ATOM 633 N N . PRO A 1 84 ? 3.876 14.986 -5.031 1.00 85.31 84 PRO A N 1
ATOM 634 C CA . PRO A 1 84 ? 4.851 14.892 -3.943 1.00 85.31 84 PRO A CA 1
ATOM 635 C C . PRO A 1 84 ? 4.765 13.567 -3.164 1.00 85.31 84 PRO A C 1
ATOM 637 O O . PRO A 1 84 ? 5.554 13.345 -2.245 1.00 85.31 84 PRO A O 1
ATOM 640 N N . CYS A 1 85 ? 3.782 12.716 -3.473 1.00 89.81 85 CYS A N 1
ATOM 641 C CA . CYS A 1 85 ? 3.638 11.388 -2.899 1.00 89.81 85 CYS A CA 1
ATOM 642 C C . CYS A 1 85 ? 2.935 10.445 -3.881 1.00 89.81 85 CYS A C 1
ATOM 644 O O . CYS A 1 85 ? 1.776 10.680 -4.238 1.00 89.81 85 CYS A O 1
ATOM 646 N N . SER A 1 86 ? 3.628 9.368 -4.244 1.00 93.69 86 SER A N 1
ATOM 647 C CA . SER A 1 86 ? 3.184 8.348 -5.203 1.00 93.69 86 SER A CA 1
ATOM 648 C C . SER A 1 86 ? 2.329 7.250 -4.588 1.00 93.69 86 SER A C 1
ATOM 650 O O . SER A 1 86 ? 1.821 6.395 -5.307 1.00 93.69 86 SER A O 1
ATOM 652 N N . TYR A 1 87 ? 2.178 7.243 -3.267 1.00 93.81 87 TYR A N 1
ATOM 653 C CA . TYR A 1 87 ? 1.493 6.172 -2.562 1.00 93.81 87 TYR A CA 1
ATOM 654 C C . TYR A 1 87 ? 0.142 6.618 -2.017 1.00 93.81 87 TYR A C 1
ATOM 656 O O . TYR A 1 87 ? -0.076 7.791 -1.697 1.00 93.81 87 TYR A O 1
ATOM 664 N N . GLU A 1 88 ? -0.748 5.649 -1.859 1.00 94.12 88 GLU A N 1
ATOM 665 C CA . GLU A 1 88 ? -2.021 5.806 -1.175 1.00 94.12 88 GLU A CA 1
ATOM 666 C C . GLU A 1 88 ? -2.003 5.023 0.137 1.00 94.12 88 GLU A C 1
ATOM 668 O O . GLU A 1 88 ? -1.761 3.816 0.156 1.00 94.12 88 GLU A O 1
ATOM 673 N N . TYR A 1 89 ? -2.244 5.728 1.245 1.00 92.56 89 TYR A N 1
ATOM 674 C CA . TYR A 1 89 ? -2.232 5.166 2.595 1.00 92.56 89 TYR A CA 1
ATOM 675 C C . TYR A 1 89 ? -3.637 4.804 3.069 1.00 92.56 89 TYR A C 1
ATOM 677 O O . TYR A 1 89 ? -4.548 5.642 3.093 1.00 92.56 89 TYR A O 1
ATOM 685 N N . LEU A 1 90 ? -3.782 3.553 3.499 1.00 91.00 90 LEU A N 1
ATOM 686 C CA . LEU A 1 90 ? -5.001 2.984 4.048 1.00 91.00 90 LEU A CA 1
ATOM 687 C C . LEU A 1 90 ? -4.927 2.974 5.572 1.00 91.00 90 LEU A C 1
ATOM 689 O O . LEU A 1 90 ? -4.484 2.012 6.196 1.00 91.00 90 LEU A O 1
ATOM 693 N N . HIS A 1 91 ? -5.437 4.042 6.181 1.00 85.00 91 HIS A N 1
ATOM 694 C CA . HIS A 1 91 ? -5.500 4.163 7.635 1.00 85.00 91 HIS A CA 1
ATOM 695 C C . HIS A 1 91 ? -6.243 2.979 8.275 1.00 85.00 91 HIS A C 1
ATOM 697 O O . HIS A 1 91 ? -7.377 2.730 7.860 1.00 85.00 91 HIS A O 1
ATOM 703 N N . PRO A 1 92 ? -5.691 2.300 9.298 1.00 82.56 92 PRO A N 1
ATOM 704 C CA . PRO A 1 92 ? -6.350 1.224 10.040 1.00 82.56 92 PRO A CA 1
ATOM 705 C C . PRO A 1 92 ? -7.801 1.514 10.425 1.00 82.56 92 PRO A C 1
ATOM 707 O O . PRO A 1 92 ? -8.140 2.616 10.850 1.00 82.56 92 PRO A O 1
ATOM 710 N N . VAL A 1 93 ? -8.656 0.504 10.319 1.00 75.75 93 VAL A N 1
ATOM 711 C CA . VAL A 1 93 ? -10.079 0.592 10.676 1.00 75.75 93 VAL A CA 1
ATOM 712 C C . VAL A 1 93 ? -10.312 0.259 12.152 1.00 75.75 93 VAL A C 1
ATOM 714 O O . VAL A 1 93 ? -10.995 1.003 12.853 1.00 75.75 93 VAL A O 1
ATOM 717 N N . CYS A 1 94 ? -9.671 -0.804 12.645 1.00 64.94 94 CYS A N 1
ATOM 718 C CA . CYS A 1 94 ? -9.659 -1.182 14.057 1.00 64.94 94 CYS A CA 1
ATOM 719 C C . CYS A 1 94 ? -8.290 -0.957 14.691 1.00 64.94 94 CYS A C 1
ATOM 721 O O . CYS A 1 94 ? -7.407 -1.783 14.479 1.00 64.94 94 CYS A O 1
ATOM 723 N N . GLY A 1 95 ? -8.171 0.114 15.487 1.00 65.62 95 GLY A N 1
ATOM 724 C CA . GLY A 1 95 ? -7.112 0.361 16.481 1.00 65.62 95 GLY A CA 1
ATOM 725 C C . GLY A 1 95 ? -5.766 -0.340 16.246 1.00 65.62 95 GLY A C 1
ATOM 726 O O . GLY A 1 95 ? -5.206 -0.277 15.154 1.00 65.62 95 GLY A O 1
ATOM 727 N N . ASP A 1 96 ? -5.267 -1.004 17.290 1.00 59.50 96 ASP A N 1
ATOM 728 C CA . ASP A 1 96 ? -3.905 -1.561 17.356 1.00 59.50 96 ASP A CA 1
ATOM 729 C C . ASP A 1 96 ? -3.775 -2.968 16.732 1.00 59.50 96 ASP A C 1
ATOM 731 O O . ASP A 1 96 ? -2.721 -3.593 16.814 1.00 59.50 96 ASP A O 1
ATOM 735 N N . ALA A 1 97 ? -4.841 -3.514 16.134 1.00 64.00 97 ALA A N 1
ATOM 736 C CA . ALA A 1 97 ? -4.910 -4.927 15.745 1.00 64.00 97 ALA A CA 1
ATOM 737 C C . ALA A 1 97 ? -5.395 -5.125 14.301 1.00 64.00 97 ALA A C 1
ATOM 739 O O . ALA A 1 97 ? -6.367 -5.838 14.046 1.00 64.00 97 ALA A O 1
ATOM 740 N N . GLN A 1 98 ? -4.716 -4.497 13.339 1.00 77.31 98 GLN A N 1
ATOM 741 C CA . GLN A 1 98 ? -4.941 -4.812 11.927 1.00 77.31 98 GLN A CA 1
ATOM 742 C C . GLN A 1 98 ? -4.450 -6.226 11.585 1.00 77.31 98 GLN A C 1
ATOM 744 O O . GLN A 1 98 ? -3.370 -6.626 12.038 1.00 77.31 98 GLN A O 1
ATOM 749 N N . PRO A 1 99 ? -5.193 -6.977 10.749 1.00 82.88 99 PRO A N 1
ATOM 750 C CA . PRO A 1 99 ? -4.688 -8.212 10.172 1.00 82.88 99 PRO A CA 1
ATOM 751 C C . PRO A 1 99 ? -3.360 -7.976 9.441 1.00 82.88 99 PRO A C 1
ATOM 753 O O . PRO A 1 99 ? -3.181 -6.996 8.720 1.00 82.88 99 PRO A O 1
ATOM 756 N N . GLN A 1 100 ? -2.409 -8.885 9.644 1.00 86.75 100 GLN A N 1
ATOM 757 C CA . GLN A 1 100 ? -1.040 -8.786 9.118 1.00 86.75 100 GLN A CA 1
ATOM 758 C C . GLN A 1 100 ? -0.977 -8.843 7.579 1.00 86.75 100 GLN A C 1
ATOM 760 O O . GLN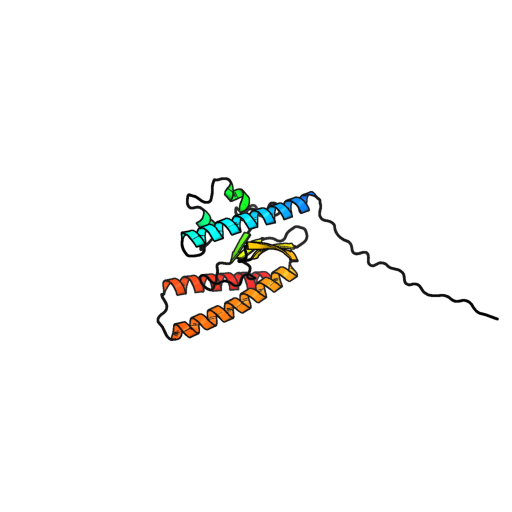 A 1 100 ? 0.003 -8.399 6.971 1.00 86.75 100 GLN A O 1
ATOM 765 N N . ASP A 1 101 ? -2.021 -9.395 6.968 1.00 88.50 101 ASP A N 1
ATOM 766 C CA . ASP A 1 101 ? -2.275 -9.536 5.536 1.00 88.50 101 ASP A CA 1
ATOM 767 C C . ASP A 1 101 ? -3.136 -8.401 4.954 1.00 88.50 101 ASP A C 1
ATOM 769 O O . ASP A 1 101 ? -3.384 -8.385 3.751 1.00 88.50 101 ASP A O 1
ATOM 773 N N . SER A 1 102 ? -3.551 -7.424 5.764 1.00 91.69 102 SER A N 1
ATOM 774 C CA . SER A 1 102 ? -4.174 -6.203 5.256 1.00 91.69 102 SER A CA 1
ATOM 775 C C . SER A 1 102 ? -3.119 -5.260 4.669 1.00 91.69 102 SER A C 1
ATOM 777 O O . SER A 1 102 ? -2.044 -5.046 5.236 1.00 91.69 102 SER A O 1
ATOM 779 N N . ILE A 1 103 ? -3.449 -4.671 3.529 1.00 94.19 103 ILE A N 1
ATOM 780 C CA . ILE A 1 103 ? -2.743 -3.587 2.858 1.00 94.19 103 ILE A CA 1
ATOM 781 C C . ILE A 1 103 ? -2.803 -2.328 3.728 1.00 94.19 103 ILE A C 1
ATOM 783 O O . ILE A 1 103 ? -3.876 -1.865 4.127 1.00 94.19 103 ILE A O 1
ATOM 787 N N . SER A 1 104 ? -1.629 -1.762 3.982 1.00 93.88 104 SER A N 1
ATOM 788 C CA . SER A 1 104 ? -1.409 -0.494 4.678 1.00 93.88 104 SER A CA 1
ATOM 789 C C . SER A 1 104 ? -1.134 0.647 3.695 1.00 93.88 104 SER A C 1
ATOM 791 O O . SER A 1 104 ? -1.618 1.764 3.871 1.00 93.88 104 SER A O 1
ATOM 793 N N . LEU A 1 105 ? -0.383 0.370 2.629 1.00 95.38 105 LEU A N 1
ATOM 794 C CA . LEU A 1 105 ? 0.046 1.358 1.641 1.00 95.38 105 LEU A CA 1
ATOM 795 C C . LEU A 1 105 ? 0.192 0.682 0.273 1.00 95.38 105 LEU A C 1
ATOM 797 O O . LEU A 1 105 ? 0.566 -0.486 0.214 1.00 95.38 105 LEU A O 1
ATOM 801 N N . TYR A 1 106 ? -0.077 1.387 -0.820 1.00 96.69 106 TYR A N 1
ATOM 802 C CA . TYR A 1 106 ? 0.156 0.877 -2.176 1.00 96.69 106 TYR A CA 1
ATOM 803 C C . TYR A 1 106 ? 0.472 2.014 -3.156 1.00 96.69 106 TYR A C 1
ATOM 805 O O . TYR A 1 106 ? 0.216 3.181 -2.851 1.00 96.69 106 TYR A O 1
ATOM 813 N N . ASP A 1 107 ? 1.018 1.693 -4.329 1.00 95.94 107 ASP A N 1
ATOM 814 C CA . ASP A 1 107 ? 1.261 2.687 -5.383 1.00 95.94 107 ASP A CA 1
ATOM 815 C C . ASP A 1 107 ? -0.049 3.233 -5.950 1.00 95.94 107 ASP A C 1
ATOM 817 O O . ASP A 1 107 ? -0.916 2.478 -6.398 1.00 95.94 107 ASP A O 1
ATOM 821 N N . ARG A 1 108 ? -0.198 4.560 -5.999 1.00 93.69 108 ARG A N 1
ATOM 822 C CA . ARG A 1 108 ? -1.396 5.210 -6.555 1.00 93.69 108 ARG A CA 1
ATOM 823 C C . ARG A 1 108 ? -1.570 4.905 -8.041 1.00 93.69 108 ARG A C 1
ATOM 825 O O . ARG A 1 108 ? -2.703 4.742 -8.494 1.00 93.69 108 ARG A O 1
ATOM 832 N N . ASN A 1 109 ? -0.466 4.782 -8.770 1.00 92.50 109 ASN A N 1
ATOM 833 C CA . ASN A 1 109 ? -0.438 4.483 -10.195 1.00 92.50 109 ASN A CA 1
ATOM 834 C C . ASN A 1 109 ? 0.213 3.118 -10.433 1.00 92.50 109 ASN A C 1
ATOM 836 O O . ASN A 1 109 ? 1.169 2.765 -9.748 1.00 92.50 109 ASN A O 1
ATOM 840 N N . ALA A 1 110 ? -0.294 2.367 -11.410 1.00 92.31 110 ALA A N 1
ATOM 841 C CA . ALA A 1 110 ? 0.344 1.128 -11.833 1.00 92.31 110 ALA A CA 1
ATOM 842 C C . ALA A 1 110 ? 1.690 1.405 -12.523 1.00 92.31 110 ALA A C 1
ATOM 844 O O . ALA A 1 110 ? 1.865 2.417 -13.210 1.00 92.31 110 ALA A O 1
ATOM 845 N N . HIS A 1 111 ? 2.627 0.479 -12.359 1.00 92.19 111 HIS A N 1
ATOM 846 C CA . HIS A 1 111 ? 3.888 0.437 -13.084 1.00 92.19 111 HIS A CA 1
ATOM 847 C C . HIS A 1 111 ? 3.665 0.242 -14.596 1.00 92.19 111 HIS A C 1
ATOM 849 O O . HIS A 1 111 ? 2.577 -0.161 -15.016 1.00 92.19 111 HIS A O 1
ATOM 855 N N . PRO A 1 112 ? 4.688 0.471 -15.445 1.00 88.88 112 PRO A N 1
ATOM 856 C CA . PRO A 1 112 ? 4.569 0.294 -16.897 1.00 88.88 112 PRO A CA 1
ATOM 857 C C . PRO A 1 112 ? 4.103 -1.100 -17.355 1.00 88.88 112 PRO A C 1
ATOM 859 O O . PRO A 1 112 ? 3.553 -1.236 -18.444 1.00 88.88 112 PRO A O 1
ATOM 862 N N . ASP A 1 113 ? 4.315 -2.127 -16.536 1.00 88.31 113 ASP A N 1
ATOM 863 C CA . ASP A 1 113 ? 3.868 -3.509 -16.768 1.00 88.31 113 ASP A CA 1
ATOM 864 C C . ASP A 1 113 ? 2.476 -3.831 -16.196 1.00 88.31 113 ASP A C 1
ATOM 866 O O . ASP A 1 113 ? 2.015 -4.966 -16.310 1.00 88.31 113 ASP A O 1
ATOM 870 N N . GLY A 1 114 ? 1.802 -2.854 -15.587 1.00 91.44 114 GLY A N 1
ATOM 871 C CA . GLY A 1 114 ? 0.485 -3.021 -14.976 1.00 91.44 114 GLY A CA 1
ATOM 872 C C . GLY A 1 114 ? 0.496 -3.636 -13.573 1.00 91.44 114 GLY A C 1
ATOM 873 O O . GLY A 1 114 ? -0.566 -3.993 -13.072 1.00 91.44 114 GLY A O 1
ATOM 874 N N . SER A 1 115 ? 1.654 -3.791 -12.933 1.00 94.50 115 SER A N 1
ATOM 875 C CA . SER A 1 115 ? 1.756 -4.186 -11.523 1.00 94.50 115 SER A CA 1
ATOM 876 C C . SER A 1 115 ? 1.712 -2.984 -10.572 1.00 94.50 115 SER A C 1
ATOM 878 O O . SER A 1 115 ? 1.841 -1.833 -10.994 1.00 94.50 115 SER A O 1
ATOM 880 N N . ARG A 1 116 ? 1.553 -3.244 -9.272 1.00 95.69 116 ARG A N 1
ATOM 881 C CA . ARG A 1 116 ? 1.714 -2.263 -8.187 1.00 95.69 116 ARG A CA 1
ATOM 882 C C . ARG A 1 116 ? 2.498 -2.867 -7.037 1.00 95.69 116 ARG A C 1
ATOM 884 O O . ARG A 1 116 ? 2.258 -4.022 -6.676 1.00 95.69 116 ARG A O 1
ATOM 891 N N . CYS A 1 117 ? 3.349 -2.076 -6.397 1.00 97.12 117 CYS A N 1
ATOM 892 C CA . CYS A 1 117 ? 3.848 -2.411 -5.073 1.00 97.12 117 CYS A CA 1
ATOM 893 C C . CYS A 1 117 ? 2.771 -2.154 -4.017 1.00 97.12 117 CYS A C 1
ATOM 895 O O . CYS A 1 117 ? 1.995 -1.193 -4.065 1.00 97.12 117 CYS A O 1
ATOM 897 N N . VAL A 1 118 ? 2.739 -3.049 -3.038 1.00 97.62 118 VAL A N 1
ATOM 898 C CA . VAL A 1 118 ? 1.778 -3.076 -1.943 1.00 97.62 118 VAL A CA 1
ATOM 899 C C . VAL A 1 118 ? 2.517 -3.422 -0.657 1.00 97.62 118 VAL A C 1
ATOM 901 O O . VAL A 1 118 ? 3.193 -4.446 -0.576 1.00 97.62 118 VAL A O 1
ATOM 904 N N . LEU A 1 119 ? 2.367 -2.587 0.365 1.00 97.31 119 LEU A N 1
ATOM 905 C CA . LEU A 1 119 ? 2.862 -2.802 1.720 1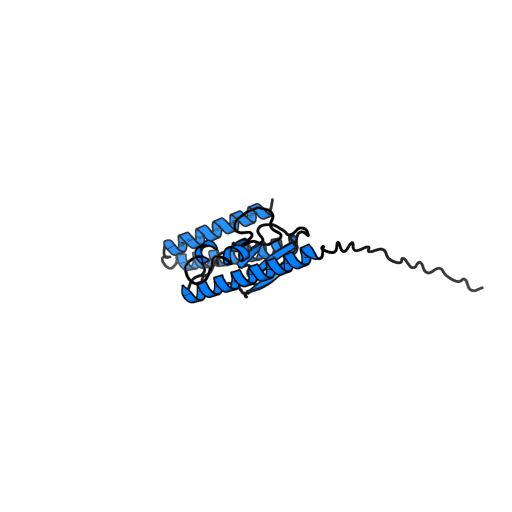.00 97.31 119 LEU A CA 1
ATOM 906 C C . LEU A 1 119 ? 1.724 -3.287 2.609 1.00 97.31 119 LEU A C 1
ATOM 908 O O . LEU A 1 119 ? 0.679 -2.645 2.719 1.00 97.31 119 LEU A O 1
ATOM 912 N N . TYR A 1 120 ? 1.978 -4.377 3.314 1.00 95.69 120 TYR A N 1
ATOM 913 C CA . TYR A 1 120 ? 1.073 -4.957 4.295 1.00 95.69 120 TYR A CA 1
ATOM 914 C C . TYR A 1 120 ? 1.388 -4.459 5.709 1.00 95.69 120 TYR A C 1
ATOM 916 O O . TYR A 1 120 ? 2.518 -4.056 5.993 1.00 95.69 120 TYR A O 1
ATOM 924 N N . PHE A 1 121 ? 0.427 -4.546 6.633 1.00 91.19 121 PHE A N 1
ATOM 925 C CA . PHE A 1 121 ? 0.648 -4.208 8.050 1.00 91.19 121 PHE A CA 1
ATOM 926 C C . PHE A 1 121 ? 1.714 -5.079 8.734 1.00 91.19 121 PHE A C 1
ATOM 928 O O . PHE A 1 121 ? 2.306 -4.645 9.717 1.00 91.19 121 PHE A O 1
ATOM 935 N N . SER A 1 122 ? 2.037 -6.248 8.173 1.00 91.56 122 SER A N 1
ATOM 936 C CA . SER A 1 122 ? 3.208 -7.053 8.564 1.00 91.56 122 SER A CA 1
ATOM 937 C C . SER A 1 122 ? 4.567 -6.442 8.226 1.00 91.56 122 SER A C 1
ATOM 939 O O . SER A 1 122 ? 5.598 -6.995 8.604 1.00 91.56 122 SER A O 1
ATOM 941 N N . GLY A 1 123 ? 4.604 -5.341 7.474 1.00 92.44 123 GLY A N 1
ATOM 942 C CA . GLY A 1 123 ? 5.836 -4.754 6.948 1.00 92.44 123 GLY A CA 1
ATOM 943 C C . GLY A 1 123 ? 6.360 -5.448 5.686 1.00 92.44 123 GLY A C 1
ATOM 944 O O . GLY A 1 123 ? 7.361 -5.015 5.114 1.00 92.44 123 GLY A O 1
ATOM 945 N N . ARG A 1 124 ? 5.691 -6.510 5.216 1.00 96.06 124 ARG A N 1
ATOM 946 C CA . ARG A 1 124 ? 5.999 -7.146 3.931 1.00 96.06 124 ARG A CA 1
ATOM 947 C C . ARG A 1 124 ? 5.596 -6.216 2.790 1.00 96.06 124 ARG A C 1
ATOM 949 O O . ARG A 1 124 ? 4.506 -5.656 2.816 1.00 96.06 124 ARG A O 1
ATOM 956 N N . VAL A 1 125 ? 6.441 -6.126 1.767 1.00 97.12 125 VAL A N 1
ATOM 957 C CA . VAL A 1 125 ? 6.087 -5.525 0.475 1.00 97.12 125 VAL A CA 1
ATOM 958 C C . VAL A 1 125 ? 5.970 -6.636 -0.557 1.00 97.12 125 VAL A C 1
ATOM 960 O O . VAL A 1 125 ? 6.764 -7.579 -0.533 1.00 97.12 125 VAL A O 1
ATOM 963 N N . ALA A 1 126 ? 4.963 -6.549 -1.415 1.00 96.44 126 ALA A N 1
ATOM 964 C CA . ALA A 1 126 ? 4.805 -7.416 -2.568 1.00 96.44 126 ALA A CA 1
ATOM 965 C C . ALA A 1 126 ? 4.457 -6.585 -3.794 1.00 96.44 126 ALA A C 1
ATOM 967 O O . ALA A 1 126 ? 3.786 -5.562 -3.688 1.00 96.44 126 ALA A O 1
ATOM 968 N N . GLU A 1 127 ? 4.875 -7.077 -4.944 1.00 96.19 127 GLU A N 1
ATOM 969 C CA . GLU A 1 127 ? 4.420 -6.595 -6.230 1.00 96.19 127 GLU A CA 1
ATOM 970 C C . GLU A 1 127 ? 3.255 -7.480 -6.690 1.00 96.19 127 GLU A C 1
ATOM 972 O O . GLU A 1 127 ? 3.380 -8.706 -6.702 1.00 96.19 127 GLU A O 1
ATOM 977 N N . LEU A 1 128 ? 2.111 -6.873 -7.001 1.00 96.25 128 LEU A N 1
ATOM 978 C CA . LEU A 1 128 ? 0.904 -7.572 -7.442 1.00 96.25 128 LEU A CA 1
ATOM 979 C C . LEU A 1 128 ? 0.518 -7.117 -8.843 1.00 96.25 128 LEU A C 1
ATOM 981 O O . LEU A 1 128 ? 0.595 -5.925 -9.148 1.00 96.25 128 LEU A O 1
ATOM 985 N N . ALA A 1 129 ? 0.024 -8.036 -9.672 1.00 95.81 129 ALA A N 1
ATOM 986 C CA . ALA A 1 129 ? -0.651 -7.643 -10.906 1.00 95.81 129 ALA A CA 1
ATOM 987 C C . ALA A 1 129 ? -1.923 -6.837 -10.578 1.00 95.81 129 ALA A C 1
ATOM 989 O O . ALA A 1 129 ? -2.571 -7.100 -9.564 1.00 95.81 129 ALA A O 1
ATOM 990 N N . GLU A 1 130 ? -2.337 -5.902 -11.443 1.00 93.81 130 GLU A N 1
ATOM 991 C CA . GLU A 1 130 ? -3.502 -5.033 -11.180 1.00 93.81 130 GLU A CA 1
ATOM 992 C C . GLU A 1 130 ? -4.761 -5.815 -10.761 1.00 93.81 130 GLU A C 1
ATOM 994 O O . GLU A 1 130 ? -5.478 -5.404 -9.851 1.00 93.81 130 GLU A O 1
ATOM 999 N N . ALA A 1 131 ? -5.029 -6.964 -11.391 1.00 93.75 131 ALA A N 1
ATOM 1000 C CA . ALA A 1 131 ? -6.184 -7.797 -11.058 1.00 93.75 131 ALA A CA 1
ATOM 1001 C C . ALA A 1 131 ? -6.094 -8.394 -9.640 1.00 93.75 131 ALA A C 1
ATOM 1003 O O . ALA A 1 131 ? -7.082 -8.391 -8.906 1.00 93.75 131 ALA A O 1
ATOM 1004 N N . GLU A 1 132 ? -4.911 -8.865 -9.240 1.00 96.06 132 GLU A N 1
ATOM 1005 C CA . GLU A 1 132 ? -4.653 -9.403 -7.899 1.00 96.06 132 GLU A CA 1
ATOM 1006 C C . GLU A 1 132 ? -4.717 -8.297 -6.845 1.00 96.06 132 GLU A C 1
ATOM 1008 O O . GLU A 1 132 ? -5.303 -8.491 -5.782 1.00 96.06 132 GLU A O 1
ATOM 1013 N N . PHE A 1 133 ? -4.179 -7.116 -7.161 1.00 95.94 133 PHE A N 1
ATOM 1014 C CA . PHE A 1 133 ? -4.278 -5.931 -6.316 1.00 95.94 133 PHE A CA 1
ATOM 1015 C C . PHE A 1 133 ? -5.738 -5.536 -6.071 1.00 95.94 133 PHE A C 1
ATOM 1017 O O . PHE A 1 133 ? -6.152 -5.402 -4.918 1.00 95.94 133 PHE A O 1
ATOM 1024 N N . LYS A 1 134 ? -6.539 -5.399 -7.136 1.00 94.38 134 LYS A N 1
ATOM 1025 C CA . LYS A 1 134 ? -7.966 -5.057 -7.026 1.00 94.38 134 LYS A CA 1
ATOM 1026 C C . LYS A 1 134 ? -8.728 -6.091 -6.197 1.00 94.38 134 LYS A C 1
ATOM 1028 O O . LYS A 1 134 ? -9.541 -5.709 -5.359 1.00 94.38 134 LYS A O 1
ATOM 1033 N N . HIS A 1 135 ? -8.437 -7.378 -6.394 1.00 93.94 135 HIS A N 1
ATOM 1034 C CA . HIS A 1 135 ? -9.035 -8.456 -5.609 1.00 93.94 135 HIS A CA 1
ATOM 1035 C C . HIS A 1 135 ? -8.670 -8.355 -4.122 1.00 93.94 135 HIS A C 1
ATOM 1037 O O . HIS A 1 135 ? -9.563 -8.280 -3.281 1.00 93.94 135 HIS A O 1
ATOM 1043 N N . ALA A 1 136 ? -7.377 -8.275 -3.795 1.00 94.12 136 ALA A N 1
ATOM 1044 C CA . ALA A 1 136 ? -6.899 -8.180 -2.415 1.00 94.12 136 ALA A CA 1
ATOM 1045 C C . ALA A 1 136 ? -7.467 -6.950 -1.687 1.00 94.12 136 ALA A C 1
ATOM 1047 O O . ALA A 1 136 ? -7.858 -7.026 -0.520 1.00 94.12 136 ALA A O 1
ATOM 1048 N N . LEU A 1 137 ? -7.558 -5.818 -2.389 1.00 92.75 137 LEU A N 1
ATOM 1049 C CA . LEU A 1 137 ? -8.109 -4.586 -1.839 1.00 92.75 137 LEU A CA 1
ATOM 1050 C C . LEU A 1 137 ? -9.626 -4.683 -1.602 1.00 92.75 137 LEU A C 1
ATOM 1052 O O . LEU A 1 137 ? -10.112 -4.247 -0.557 1.00 92.75 137 LEU A O 1
ATOM 1056 N N . ALA A 1 138 ? -10.373 -5.295 -2.525 1.00 89.62 138 ALA A N 1
ATOM 1057 C CA . ALA A 1 138 ? -11.804 -5.542 -2.356 1.00 89.62 138 ALA A CA 1
ATOM 1058 C C . ALA A 1 138 ? -12.093 -6.499 -1.186 1.00 89.62 138 ALA A C 1
ATOM 1060 O O . ALA A 1 138 ? -12.978 -6.222 -0.374 1.00 89.62 138 ALA A O 1
ATOM 1061 N N . GLU A 1 139 ? -11.321 -7.583 -1.053 1.00 91.19 139 GLU A N 1
ATOM 1062 C CA . GLU A 1 139 ? -11.430 -8.515 0.076 1.00 91.19 139 GLU A CA 1
ATOM 1063 C C . GLU A 1 139 ? -11.171 -7.822 1.414 1.00 91.19 139 GLU A C 1
ATOM 1065 O O . GLU A 1 139 ? -11.923 -8.014 2.370 1.00 91.19 139 GLU A O 1
ATOM 1070 N N . GLN A 1 140 ? -10.131 -6.988 1.489 1.00 91.69 140 GLN A N 1
ATOM 1071 C CA . GLN A 1 140 ? -9.852 -6.208 2.689 1.00 91.69 140 GLN A CA 1
ATOM 1072 C C . GLN A 1 140 ? -11.022 -5.294 3.043 1.00 91.69 140 GLN A C 1
ATOM 1074 O O . GLN A 1 140 ? -11.475 -5.311 4.185 1.00 91.69 140 GLN A O 1
ATOM 1079 N N . PHE A 1 141 ? -11.557 -4.546 2.079 1.00 87.25 141 PHE A N 1
ATOM 1080 C CA . PHE A 1 141 ? -12.672 -3.645 2.350 1.00 87.25 141 PHE A CA 1
ATOM 1081 C C . PHE A 1 141 ? -13.962 -4.369 2.742 1.00 87.25 141 PHE A C 1
ATOM 1083 O O . PHE A 1 141 ? -14.727 -3.842 3.553 1.00 87.25 141 PHE A O 1
ATOM 1090 N N . ALA A 1 142 ? -14.199 -5.577 2.225 1.00 86.31 142 ALA A N 1
ATOM 1091 C CA . ALA A 1 142 ? -15.286 -6.426 2.699 1.00 86.31 142 ALA A CA 1
ATOM 1092 C C . ALA A 1 142 ? -15.096 -6.788 4.184 1.00 86.31 142 ALA A C 1
ATOM 1094 O O . ALA A 1 142 ? -16.011 -6.564 4.979 1.00 86.31 142 ALA A O 1
ATOM 1095 N N . ARG A 1 143 ? -13.890 -7.227 4.579 1.00 86.06 143 ARG A N 1
ATOM 1096 C CA . ARG A 1 143 ? -13.555 -7.508 5.989 1.00 86.06 143 ARG A CA 1
ATOM 1097 C C . ARG A 1 143 ? -13.698 -6.271 6.872 1.00 86.06 143 ARG A C 1
ATOM 1099 O O . ARG A 1 143 ? -14.290 -6.337 7.945 1.00 86.06 143 ARG A O 1
ATOM 1106 N N . ASP A 1 144 ? -13.201 -5.123 6.422 1.00 83.94 144 ASP A N 1
ATOM 1107 C CA . ASP A 1 144 ? -13.313 -3.872 7.175 1.00 83.94 144 ASP A CA 1
ATOM 1108 C C . ASP A 1 144 ? -14.767 -3.472 7.409 1.00 83.94 144 ASP A C 1
ATOM 1110 O O . ASP A 1 144 ? -15.105 -2.949 8.469 1.00 83.94 144 ASP A O 1
ATOM 1114 N N . ARG A 1 145 ? -15.638 -3.697 6.420 1.00 80.19 145 ARG A N 1
ATOM 1115 C CA . ARG A 1 145 ? -17.063 -3.389 6.535 1.00 80.19 145 ARG A CA 1
ATOM 1116 C C . ARG A 1 145 ? -17.734 -4.241 7.608 1.00 80.19 145 ARG A C 1
ATOM 1118 O O . ARG A 1 145 ? -18.546 -3.704 8.361 1.00 80.19 145 ARG A O 1
ATOM 1125 N N . GLU A 1 146 ? -17.402 -5.526 7.681 1.00 82.00 146 GLU A N 1
ATOM 1126 C CA . GLU A 1 146 ? -17.881 -6.423 8.740 1.00 82.00 146 GLU A CA 1
ATOM 1127 C C . GLU A 1 146 ? -17.402 -5.940 10.112 1.00 82.00 146 GLU A C 1
ATOM 1129 O O . GLU A 1 146 ? -18.210 -5.740 11.016 1.00 82.00 146 GLU A O 1
ATOM 1134 N N . ILE A 1 147 ? -16.111 -5.624 10.225 1.00 77.50 147 ILE A N 1
ATOM 1135 C CA . ILE A 1 147 ? -15.493 -5.115 11.452 1.00 77.50 147 ILE A CA 1
ATOM 1136 C C . ILE A 1 147 ? -16.154 -3.809 11.930 1.00 77.50 147 ILE A C 1
ATOM 1138 O O . ILE A 1 147 ? -16.501 -3.681 13.106 1.00 77.50 147 ILE A O 1
ATOM 1142 N N . ILE A 1 148 ? -16.360 -2.837 11.033 1.00 72.88 148 ILE A N 1
ATOM 1143 C CA . ILE A 1 148 ? -17.036 -1.571 11.361 1.00 72.88 148 ILE A CA 1
ATOM 1144 C C . ILE A 1 148 ? -18.478 -1.839 11.792 1.00 72.88 148 ILE A C 1
ATOM 1146 O O . ILE A 1 148 ? -18.946 -1.241 12.761 1.00 72.88 148 ILE A O 1
ATOM 1150 N N . GLY A 1 149 ? -19.185 -2.720 11.078 1.00 72.44 149 GLY A N 1
ATOM 1151 C CA . GLY A 1 149 ? -20.546 -3.122 11.423 1.00 72.44 149 GLY A CA 1
ATOM 1152 C C . GLY A 1 149 ? -20.626 -3.671 12.845 1.00 72.44 149 GLY A C 1
ATOM 1153 O O . GLY A 1 149 ? -21.435 -3.192 13.641 1.00 72.44 149 GLY A O 1
ATOM 1154 N N . ASP A 1 150 ? -19.732 -4.594 13.191 1.00 70.56 150 ASP A N 1
ATOM 1155 C CA . ASP A 1 150 ? -19.645 -5.200 14.520 1.00 70.56 150 ASP A CA 1
ATOM 1156 C C . ASP A 1 150 ? -19.311 -4.179 15.612 1.00 70.56 150 ASP A C 1
ATOM 1158 O O . ASP A 1 150 ? -19.904 -4.203 16.695 1.00 70.56 150 ASP A O 1
ATOM 1162 N N . GLU A 1 151 ? -18.376 -3.262 15.357 1.00 66.88 151 GLU A N 1
ATOM 1163 C CA . GLU A 1 151 ? -18.046 -2.197 16.305 1.00 66.88 151 GLU A CA 1
ATOM 1164 C C . GLU A 1 151 ? -19.216 -1.233 16.525 1.00 66.88 151 GLU A C 1
ATOM 1166 O O . GLU A 1 151 ? -19.466 -0.843 17.667 1.00 66.88 151 GLU A O 1
ATOM 1171 N N . ILE A 1 152 ? -19.957 -0.873 15.471 1.00 64.56 152 ILE A N 1
ATOM 1172 C CA . ILE A 1 152 ? -21.161 -0.036 15.577 1.00 64.56 152 ILE A CA 1
ATOM 1173 C C . ILE A 1 152 ? -22.234 -0.752 16.404 1.00 64.56 152 ILE A C 1
ATOM 1175 O O . ILE A 1 152 ? -22.844 -0.132 17.276 1.00 64.56 152 ILE A O 1
ATOM 1179 N N . VAL A 1 153 ? -22.446 -2.052 16.180 1.00 63.78 153 VAL A N 1
ATOM 1180 C CA . VAL A 1 153 ? -23.406 -2.852 16.958 1.00 63.78 153 VAL A CA 1
ATOM 1181 C C . VAL A 1 153 ? -22.996 -2.919 18.431 1.00 63.78 153 VAL A C 1
ATOM 1183 O O . VAL A 1 153 ? -23.828 -2.670 19.304 1.00 63.78 153 VAL A O 1
ATOM 1186 N N . LYS A 1 154 ? -21.714 -3.175 18.731 1.00 63.25 154 LYS A N 1
ATOM 1187 C CA . LYS A 1 154 ? -21.190 -3.169 20.110 1.00 63.25 154 LYS A CA 1
ATOM 1188 C C . LYS A 1 154 ? -21.370 -1.802 20.771 1.00 63.25 154 LYS A C 1
ATOM 1190 O O . LYS A 1 154 ? -21.851 -1.713 21.899 1.00 63.25 154 LYS A O 1
ATOM 1195 N N . ALA A 1 155 ? -21.051 -0.730 20.056 1.00 58.62 155 ALA A N 1
ATOM 1196 C CA . ALA A 1 155 ? -21.214 0.637 20.526 1.00 58.62 155 ALA A CA 1
ATOM 1197 C C . ALA A 1 155 ? -22.671 1.079 20.726 1.00 58.62 155 ALA A C 1
ATOM 1199 O O . ALA A 1 155 ? -22.943 1.937 21.559 1.00 58.62 155 ALA A O 1
ATOM 1200 N N . GLY A 1 156 ? -23.635 0.470 20.033 1.00 49.41 156 GLY A N 1
ATOM 1201 C CA . GLY A 1 156 ? -25.064 0.683 20.291 1.00 49.41 156 GLY A CA 1
ATOM 1202 C C . GLY A 1 156 ? -25.488 0.368 21.734 1.00 49.41 156 GLY A C 1
ATOM 1203 O O . GLY A 1 156 ? -26.573 0.769 22.149 1.00 49.41 156 GLY A O 1
ATOM 1204 N N . THR A 1 157 ? -24.628 -0.300 22.515 1.00 49.91 157 THR A N 1
ATOM 1205 C CA . THR A 1 157 ? -24.841 -0.598 23.941 1.00 49.91 157 THR A CA 1
ATOM 1206 C C . THR A 1 157 ? -24.024 0.272 24.909 1.00 49.91 157 THR A C 1
ATOM 1208 O O . THR A 1 157 ? -24.330 0.295 26.100 1.00 49.91 157 THR A O 1
ATOM 1211 N N . ALA A 1 158 ? -23.032 1.033 24.432 1.00 51.09 158 ALA A N 1
ATOM 1212 C CA . ALA A 1 158 ? -22.190 1.906 25.251 1.00 51.09 158 ALA A CA 1
ATOM 1213 C C . ALA A 1 158 ? -21.813 3.171 24.465 1.00 51.09 158 ALA A C 1
ATOM 1215 O O . ALA A 1 158 ? -21.225 3.074 23.393 1.00 51.09 158 ALA A O 1
ATOM 1216 N N . ALA A 1 159 ? -22.142 4.354 24.996 1.00 53.03 159 ALA A N 1
ATOM 1217 C CA . ALA A 1 159 ? -21.935 5.638 24.323 1.00 53.03 159 ALA A CA 1
ATOM 1218 C C . ALA A 1 159 ? -20.506 5.775 23.755 1.00 53.03 159 ALA A C 1
ATOM 1220 O O . ALA A 1 159 ? -19.537 5.888 24.505 1.00 53.03 159 ALA A O 1
ATOM 1221 N N . LEU A 1 160 ? -20.383 5.750 22.425 1.00 55.53 160 LEU A N 1
ATOM 1222 C CA . LEU A 1 160 ? -19.119 5.968 21.723 1.00 55.53 160 LEU A CA 1
ATOM 1223 C C . LEU A 1 160 ? -18.631 7.404 21.923 1.00 55.53 160 LEU A C 1
ATOM 1225 O O . LEU A 1 160 ? -19.414 8.351 21.836 1.00 55.53 160 LEU A O 1
ATOM 1229 N N . ASP A 1 161 ? -17.315 7.562 22.078 1.00 61.09 161 ASP A N 1
ATOM 1230 C CA . ASP A 1 161 ? -16.646 8.854 21.948 1.00 61.09 161 ASP A CA 1
ATOM 1231 C C . ASP A 1 161 ? -16.955 9.459 20.554 1.00 61.09 161 ASP A C 1
ATOM 1233 O O . ASP A 1 161 ? -16.643 8.846 19.517 1.00 61.09 161 ASP A O 1
ATOM 1237 N N . PRO A 1 162 ? -17.567 10.656 20.487 1.00 63.44 162 PRO A N 1
ATOM 1238 C CA . PRO A 1 162 ? -17.901 11.319 19.229 1.00 63.44 162 PRO A CA 1
ATOM 1239 C C . PRO A 1 162 ? -16.695 11.533 18.303 1.00 63.44 162 PRO A C 1
ATOM 1241 O O . PRO A 1 162 ? -16.836 11.440 17.080 1.00 63.44 162 PRO A O 1
ATOM 1244 N N . ALA A 1 163 ? -15.503 11.780 18.855 1.00 59.66 163 ALA A N 1
ATOM 1245 C CA . ALA A 1 163 ? -14.294 12.035 18.073 1.00 59.66 163 ALA A CA 1
ATOM 1246 C C . ALA A 1 163 ? -13.764 10.759 17.404 1.00 59.66 163 ALA A C 1
ATOM 1248 O O . ALA A 1 163 ? -13.372 10.778 16.233 1.00 59.66 163 ALA A O 1
ATOM 1249 N N . LEU A 1 164 ? -13.816 9.630 18.118 1.00 59.53 164 LEU A N 1
ATOM 1250 C CA . LEU A 1 164 ? -13.460 8.321 17.568 1.00 59.53 164 LEU A CA 1
ATOM 1251 C C . LEU A 1 164 ? -14.423 7.923 16.440 1.00 59.53 164 LEU A C 1
ATOM 1253 O O . LEU A 1 164 ? -14.003 7.406 15.403 1.00 59.53 164 LEU A O 1
ATOM 1257 N N . THR A 1 165 ? -15.707 8.236 16.613 1.00 65.88 165 THR A N 1
ATOM 1258 C CA . THR A 1 165 ? -16.759 7.958 15.626 1.00 65.88 165 THR A CA 1
ATOM 1259 C C . THR A 1 165 ? -16.565 8.767 14.341 1.00 65.88 165 THR A C 1
ATOM 1261 O O . THR A 1 165 ? -16.708 8.227 13.243 1.00 65.88 165 THR A O 1
ATOM 1264 N N . ALA A 1 166 ? -16.189 10.046 14.453 1.00 68.38 166 ALA A N 1
ATOM 1265 C CA . ALA A 1 166 ? -15.935 10.906 13.297 1.00 68.38 166 ALA A CA 1
ATOM 1266 C C . ALA A 1 166 ? -14.762 10.399 12.442 1.00 68.38 166 ALA A C 1
ATOM 1268 O O . ALA A 1 166 ? -14.904 10.266 11.226 1.00 68.38 166 ALA A O 1
ATOM 1269 N N . ARG A 1 167 ? -13.640 10.030 13.077 1.00 66.81 167 ARG A N 1
ATOM 1270 C CA . ARG A 1 167 ? -12.450 9.512 12.377 1.00 66.81 167 ARG A CA 1
ATOM 1271 C C . ARG A 1 167 ? -12.719 8.182 11.676 1.00 66.81 167 ARG A C 1
ATOM 1273 O O . ARG A 1 167 ? -12.376 8.025 10.506 1.00 66.81 167 ARG A O 1
ATOM 1280 N N . LYS A 1 168 ? -13.388 7.245 12.360 1.00 66.69 168 LYS A N 1
ATOM 1281 C CA . LYS A 1 168 ? -13.783 5.956 11.765 1.00 66.69 168 LYS A CA 1
ATOM 1282 C C . LYS A 1 168 ? -14.703 6.152 10.558 1.00 66.69 168 LYS A C 1
ATOM 1284 O O . LYS A 1 168 ? -14.531 5.494 9.534 1.00 66.69 168 LYS A O 1
ATOM 1289 N N . ARG A 1 169 ? -15.639 7.103 10.642 1.00 66.75 169 ARG A N 1
ATOM 1290 C CA . ARG A 1 169 ? -16.554 7.434 9.542 1.00 66.75 169 ARG A CA 1
ATOM 1291 C C . ARG A 1 169 ? -15.829 8.035 8.339 1.00 66.75 169 ARG A C 1
ATOM 1293 O O . ARG A 1 169 ? -16.128 7.653 7.211 1.00 66.75 169 ARG A O 1
ATOM 1300 N N . GLU A 1 170 ? -14.887 8.946 8.557 1.00 72.06 170 GLU A N 1
ATOM 1301 C CA . GLU A 1 170 ? -14.097 9.547 7.476 1.00 72.06 170 GLU A CA 1
ATOM 1302 C C . GLU A 1 170 ? -13.228 8.503 6.759 1.00 72.06 170 GLU A C 1
ATOM 1304 O O . GLU A 1 170 ? -13.244 8.434 5.528 1.00 72.06 170 GLU A O 1
ATOM 1309 N N . ALA A 1 171 ? -12.564 7.620 7.515 1.00 69.06 171 ALA A N 1
ATOM 1310 C CA . ALA A 1 171 ? -11.802 6.506 6.954 1.00 69.06 171 ALA A CA 1
ATOM 1311 C C . ALA A 1 171 ? -12.689 5.569 6.113 1.00 69.06 171 ALA A C 1
ATOM 1313 O O . ALA A 1 171 ? -12.315 5.205 4.997 1.00 69.06 171 ALA A O 1
ATOM 1314 N N . ALA A 1 172 ? -13.890 5.236 6.598 1.00 66.75 172 ALA A N 1
ATOM 1315 C CA . ALA A 1 172 ? -14.850 4.412 5.864 1.00 66.75 172 ALA A CA 1
ATOM 1316 C C . ALA A 1 172 ? -15.323 5.078 4.557 1.00 66.75 172 ALA A C 1
ATOM 1318 O O . ALA A 1 172 ? -15.351 4.432 3.509 1.00 66.75 172 ALA A O 1
ATOM 1319 N N . ILE A 1 173 ? -15.635 6.380 4.589 1.00 70.44 173 ILE A N 1
ATOM 1320 C CA . ILE A 1 173 ? -16.032 7.146 3.395 1.00 70.44 173 ILE A CA 1
ATOM 1321 C C . ILE A 1 173 ? -14.893 7.182 2.371 1.00 70.44 173 ILE A C 1
ATOM 1323 O O . ILE A 1 173 ? -15.136 6.981 1.178 1.00 70.44 173 ILE A O 1
ATOM 1327 N N . LYS A 1 174 ? -13.652 7.413 2.818 1.00 76.06 174 LYS A N 1
ATOM 1328 C CA . LYS A 1 174 ? -12.480 7.426 1.934 1.00 76.06 174 LYS A CA 1
ATOM 1329 C C . LYS A 1 174 ? -12.282 6.063 1.262 1.00 76.06 174 LYS A C 1
ATOM 1331 O O . LYS A 1 174 ? -12.119 6.014 0.047 1.00 76.06 174 LYS A O 1
ATOM 1336 N N . ARG A 1 175 ? -12.384 4.963 2.018 1.00 72.44 175 ARG A N 1
ATOM 1337 C CA . ARG A 1 175 ? -12.285 3.591 1.484 1.00 72.44 175 ARG A CA 1
ATOM 1338 C C . ARG A 1 175 ? -13.399 3.272 0.475 1.00 72.44 175 ARG A C 1
ATOM 1340 O O . ARG A 1 175 ? -13.108 2.737 -0.589 1.00 72.44 175 ARG A O 1
ATOM 1347 N N . MET A 1 176 ? -14.646 3.681 0.740 1.00 67.94 176 MET A N 1
ATOM 1348 C CA . MET A 1 176 ? -15.744 3.533 -0.233 1.00 67.94 176 MET A CA 1
ATOM 1349 C C . MET A 1 176 ? -15.497 4.316 -1.526 1.00 67.94 176 MET A C 1
ATOM 1351 O O . MET A 1 176 ? -15.829 3.829 -2.602 1.00 67.94 176 MET A O 1
ATOM 1355 N N . ARG A 1 177 ? -14.909 5.517 -1.449 1.00 76.25 177 ARG A N 1
ATOM 1356 C CA . ARG A 1 177 ? -14.553 6.285 -2.651 1.00 76.25 177 ARG A CA 1
ATOM 1357 C C . ARG A 1 177 ? -13.508 5.558 -3.495 1.00 76.25 177 ARG A C 1
ATOM 1359 O O . ARG A 1 177 ? -13.709 5.438 -4.696 1.00 76.25 177 ARG A O 1
ATOM 1366 N N . ILE A 1 178 ? -12.461 5.036 -2.854 1.00 76.38 178 ILE A N 1
ATOM 1367 C CA . ILE A 1 178 ? -11.402 4.266 -3.521 1.00 76.38 178 ILE A CA 1
ATOM 1368 C C . ILE A 1 178 ? -11.998 3.052 -4.251 1.00 76.38 178 ILE A C 1
ATOM 1370 O O . ILE A 1 178 ? -11.680 2.826 -5.413 1.00 76.38 178 ILE A O 1
ATOM 1374 N N . LEU A 1 179 ? -12.915 2.312 -3.616 1.00 70.00 179 LEU A N 1
ATOM 1375 C CA . LEU A 1 179 ? -13.623 1.200 -4.265 1.00 70.00 179 LEU A CA 1
ATOM 1376 C C . LEU A 1 179 ? -14.346 1.619 -5.544 1.00 70.00 179 LEU A C 1
ATOM 1378 O O . LEU A 1 179 ? -14.151 1.007 -6.589 1.00 70.00 179 LEU A O 1
ATOM 1382 N N . MET A 1 180 ? -15.149 2.683 -5.470 1.00 73.06 180 MET A N 1
ATOM 1383 C CA . MET A 1 180 ? -15.920 3.158 -6.622 1.00 73.06 180 MET A CA 1
ATOM 1384 C C . MET A 1 180 ? -15.034 3.650 -7.773 1.00 73.06 180 MET A C 1
ATOM 1386 O O . MET A 1 180 ? -15.463 3.629 -8.923 1.00 73.06 180 MET A O 1
ATOM 1390 N N . GLU A 1 181 ? -13.827 4.138 -7.480 1.00 77.69 181 GLU A N 1
ATOM 1391 C CA . GLU A 1 181 ? -12.856 4.547 -8.501 1.00 77.69 181 GLU A CA 1
ATOM 1392 C C . GLU A 1 181 ? -12.196 3.342 -9.181 1.00 77.69 181 GLU A C 1
ATOM 1394 O O . GLU A 1 181 ? -11.904 3.412 -10.370 1.00 77.69 181 GLU A O 1
ATOM 1399 N N . LEU A 1 182 ? -12.011 2.226 -8.469 1.00 67.69 182 LEU A N 1
ATOM 1400 C CA . LEU A 1 182 ? -11.384 1.012 -9.007 1.00 67.69 182 LEU A CA 1
ATOM 1401 C C . LEU A 1 182 ? -12.312 0.160 -9.887 1.00 67.69 182 LEU A C 1
ATOM 1403 O O . LEU A 1 182 ? -11.811 -0.641 -10.686 1.00 67.69 182 LEU A O 1
ATOM 1407 N N . GLU A 1 183 ? -13.629 0.316 -9.729 1.00 70.56 183 GLU A N 1
ATOM 1408 C CA . GLU A 1 183 ? -14.672 -0.352 -10.526 1.00 70.56 183 GLU A CA 1
ATOM 1409 C C . GLU A 1 183 ? -14.955 0.329 -11.879 1.00 70.56 183 GLU A C 1
ATOM 1411 O O . GLU A 1 183 ? -15.646 -0.255 -12.716 1.00 70.56 183 GLU A O 1
ATOM 1416 N N . ARG A 1 184 ? -14.449 1.550 -12.093 1.00 67.88 184 ARG A N 1
ATOM 1417 C CA . ARG A 1 184 ? -14.564 2.286 -13.364 1.00 67.88 184 ARG A CA 1
ATOM 1418 C C . ARG A 1 184 ? -13.474 1.890 -14.352 1.00 67.88 184 ARG A C 1
ATOM 1420 O O . ARG A 1 184 ? -13.785 1.940 -15.562 1.00 67.88 184 ARG A O 1
#

Secondary structure (DSSP, 8-state):
-------------------PPPHHHHHHHHHHHHHHHHHHHHHHHHHHHHSS--SSGGGGGSTTS--GGGGGGGS-TT--S--S--EEE---SSTT---TTSEEEEESS--TTSEEEEEETTS-EEEEEHHHHHHHHHHHHHHHHHHHHHHHHHHTTS---HHHHHHHHHHHHHHHHHHHHHT-

Sequence (184 aa):
MIRLAPLCAVASSVLALVVGRSPEDSRNVTQCEENMKKVGVFIAQYESKYRHYPASLADLKEPALISGDCVKFLVCPLDRSGDPCSYEYLHPVCGDAQPQDSISLYDRNAHPDGSRCVLYFSGRVAELAEAEFKHALAEQFARDREIIGDEIVKAGTAALDPALTARKREAAIKRMRILMELER

pLDDT: mean 78.47, std 16.11, range [42.19, 97.62]

Radius of gyration: 22.43 Å; chains: 1; bounding box: 42×73×70 Å

Foldseek 3Di:
DDDDDDDPPPDDDPPPPPVDDDPVLVVLVVLLLVLLLLLLVLQVVCCVVVVWGDLDSVSSVPDDRDDVCNLVSQDRPQDPPPDSGQKDAQGDLDGPDDDQLDWGMKGPDAGPVQWIWTAGNVSDIDIGHNVVVLVSLVVNLVVSVVVVVVVVVVCVVPPDDPVSVVSSVVSNVVSVVVNVVSVD